Protein AF-A0A014N5Z7-F1 (afdb_monomer_lite)

Secondary structure (DSSP, 8-state):
------------------------------HHHHHHHTSHHHHHHHHHHHHHHHHTSEEEETTEEEEEHHHHHHHHHHHHHHHHHHHHHHHHHHHHHHHHTHHHHHHHH-SSS-HHHHHTT--HH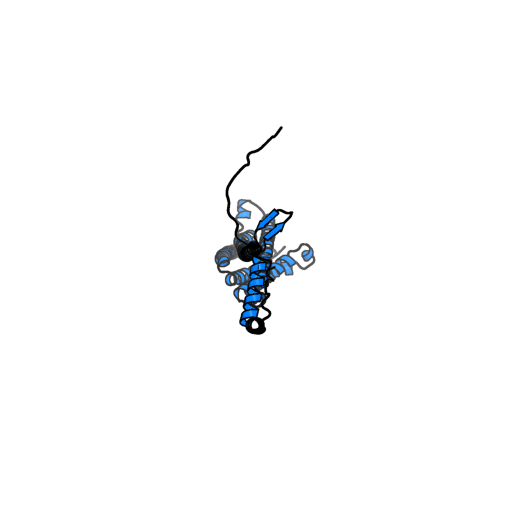HHHHHHHHHHHHHHHHHHHHHHHHHHHHHHTT-HHHHHTSHHHHHHHHHHHHHHHHHHHTSSGGGGS-HHHHHHHHHHHHHHHHHHHHHH-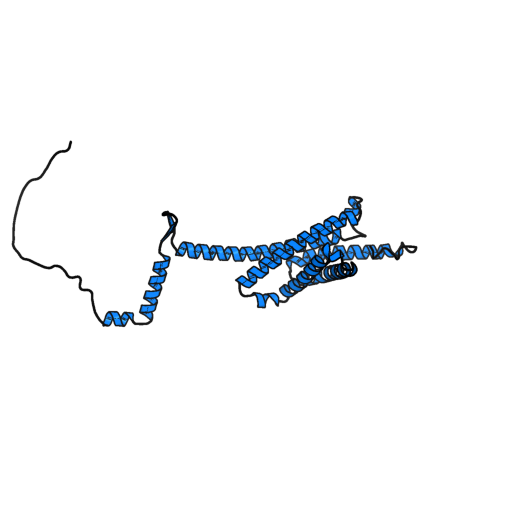GGGHHHHHHHHHHHHHHHHHHHHHGGG--SS-TTSSS--

InterPro domains:
  IPR013130 Ferric reductase transmembrane component-like domain [PF01794] (94-211)
  IPR051410 Ferric/Cupric Reductase Transmembrane Component [PTHR32361] (89-244)

Organism: NCBI:txid568076

Foldseek 3Di:
DDDDDDDDDDDDDDDDDDDDDDDDPDPPPDVVVVVVCPPPVNVVVVVVVVVVVQQQDFDDDPNDTPGGNVVVVVVVVVVVVVVLVVLVVLLVVLLLVLLLCLLVLLLLQFQQDNVVCVVVVHHSVVSVVVNVVSLVSSLVSLVSSVVSVCVSCVVVVNNVVQCPDQLNVLSVVLNVLSVQLVVCVDPVVVVPPVVSNVVSVVVSLVRNLVSNVSNDVSSVVSSVSNVVSVVVSVVSCVVVVVPDPDDDPDPPDDD

pLDDT: mean 78.37, std 20.33, range [30.61, 98.38]

Structure (mmCIF, N/CA/C/O backbone):
data_AF-A0A014N5Z7-F1
#
_entry.id   AF-A0A014N5Z7-F1
#
loop_
_atom_site.group_PDB
_atom_site.id
_atom_site.type_symbol
_atom_site.label_atom_id
_atom_site.label_alt_id
_atom_site.label_comp_id
_atom_site.label_asym_id
_atom_site.label_entity_id
_atom_site.label_seq_id
_atom_site.pdbx_PDB_ins_code
_atom_site.Cartn_x
_atom_site.Cartn_y
_atom_site.Cartn_z
_atom_site.occupancy
_atom_site.B_iso_or_equiv
_atom_site.auth_seq_id
_atom_site.auth_comp_id
_atom_site.auth_asym_id
_atom_site.auth_atom_id
_atom_site.pdbx_PDB_model_num
ATOM 1 N N . MET A 1 1 ? -37.835 69.570 39.473 1.00 36.78 1 MET A N 1
ATOM 2 C CA . MET A 1 1 ? -38.602 70.024 40.646 1.00 36.78 1 MET A CA 1
ATOM 3 C C . MET A 1 1 ? -39.859 69.177 40.675 1.00 36.78 1 MET A C 1
ATOM 5 O O . MET A 1 1 ? -40.739 69.428 39.866 1.00 36.78 1 MET A O 1
ATOM 9 N N . ASP A 1 2 ? -39.910 68.144 41.517 1.00 44.44 2 ASP A N 1
ATOM 10 C CA . ASP A 1 2 ? -41.210 67.636 41.986 1.00 44.44 2 ASP A CA 1
ATOM 11 C C . ASP A 1 2 ? -41.862 68.765 42.800 1.00 44.44 2 ASP A C 1
ATOM 13 O O . ASP A 1 2 ? -41.104 69.592 43.339 1.00 44.44 2 ASP A O 1
ATOM 17 N N . PRO A 1 3 ? -43.209 68.849 42.924 1.00 44.34 3 PRO A N 1
ATOM 18 C CA . PRO A 1 3 ? -43.798 68.098 44.036 1.00 44.34 3 PRO A CA 1
ATOM 19 C C . PRO A 1 3 ? -45.327 67.781 44.007 1.00 44.34 3 PRO A C 1
ATOM 21 O O . PRO A 1 3 ? -46.119 68.345 43.262 1.00 44.34 3 PRO A O 1
ATOM 24 N N . ILE A 1 4 ? -45.681 66.937 44.987 1.00 36.75 4 ILE A N 1
ATOM 25 C CA . ILE A 1 4 ? -46.903 66.807 45.820 1.00 36.75 4 ILE A CA 1
ATOM 26 C C . ILE A 1 4 ? -48.226 66.159 45.336 1.00 36.75 4 ILE A C 1
ATOM 28 O O . ILE A 1 4 ? -48.945 66.668 44.489 1.00 36.75 4 ILE A O 1
ATOM 32 N N . ASN A 1 5 ? -48.592 65.152 46.150 1.00 31.98 5 ASN A N 1
ATOM 33 C CA . ASN A 1 5 ? -49.864 64.903 46.857 1.00 31.98 5 ASN A CA 1
ATOM 34 C C . ASN A 1 5 ? -51.138 64.573 46.084 1.00 31.98 5 ASN A C 1
ATOM 36 O O . ASN A 1 5 ? -51.686 65.424 45.403 1.00 31.98 5 ASN A O 1
ATOM 40 N N . TYR A 1 6 ? -51.747 63.444 46.466 1.00 30.61 6 TYR A N 1
ATOM 41 C CA . TYR A 1 6 ? -53.117 63.444 46.988 1.00 30.61 6 TYR A CA 1
ATOM 42 C C . TYR A 1 6 ? -53.322 62.268 47.960 1.00 30.61 6 TYR A C 1
ATOM 44 O O . TYR A 1 6 ? -53.167 61.105 47.606 1.00 30.61 6 TYR A O 1
ATOM 52 N N . ASN A 1 7 ? -53.704 62.592 49.189 1.00 40.31 7 ASN A N 1
ATOM 53 C CA . ASN A 1 7 ? -54.551 61.776 50.059 1.00 40.31 7 ASN A CA 1
ATOM 54 C C . ASN A 1 7 ? -55.521 62.787 50.684 1.00 40.31 7 ASN A C 1
ATOM 56 O O . ASN A 1 7 ? -55.040 63.877 51.029 1.00 40.31 7 ASN A O 1
ATOM 60 N N . PRO A 1 8 ? -56.844 62.530 50.791 1.00 45.31 8 PRO A N 1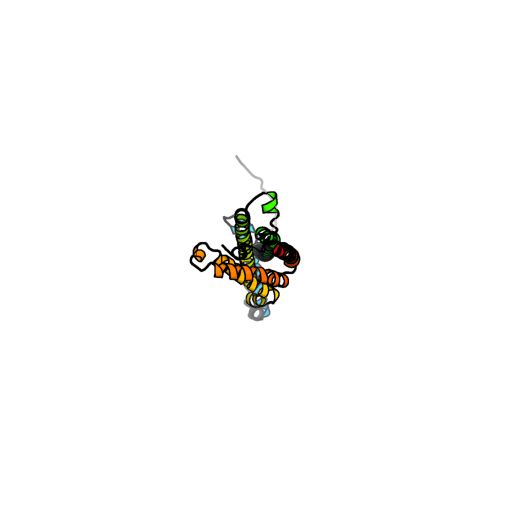
ATOM 61 C CA . PRO A 1 8 ? -57.329 61.968 52.067 1.00 45.31 8 PRO A CA 1
ATOM 62 C C . PRO A 1 8 ? -58.750 61.310 52.086 1.00 45.31 8 PRO A C 1
ATOM 64 O O . PRO A 1 8 ? -59.545 61.506 51.175 1.00 45.31 8 PRO A O 1
ATOM 67 N N . PHE A 1 9 ? -59.086 60.662 53.224 1.00 33.81 9 PHE A N 1
ATOM 68 C CA . PHE A 1 9 ? -60.437 60.477 53.833 1.00 33.81 9 PHE A CA 1
ATOM 69 C C . PHE A 1 9 ? -61.471 59.555 53.114 1.00 33.81 9 PHE A C 1
ATOM 71 O O . PHE A 1 9 ? -61.556 59.551 51.900 1.00 33.81 9 PHE A O 1
ATOM 78 N N . HIS A 1 10 ? -62.359 58.755 53.737 1.00 35.12 10 HIS A N 1
ATOM 79 C CA . HIS A 1 10 ? -62.830 58.560 55.121 1.00 35.12 10 HIS A CA 1
ATOM 80 C C . HIS A 1 10 ? -63.717 57.278 55.218 1.00 35.12 10 HIS A C 1
ATOM 82 O O . HIS A 1 10 ? -64.425 56.967 54.265 1.00 35.12 10 HIS A O 1
ATOM 88 N N . GLY A 1 11 ? -63.771 56.642 56.408 1.00 31.55 11 GLY A N 1
ATOM 89 C CA . GLY A 1 11 ? -64.879 55.790 56.924 1.00 31.55 11 GLY A CA 1
ATOM 90 C C . GLY A 1 11 ? -64.577 54.280 56.973 1.00 31.55 11 GLY A C 1
ATOM 91 O O . GLY A 1 11 ? -64.600 53.635 55.939 1.00 31.55 11 GLY A O 1
ATOM 92 N N . GLY A 1 12 ? -64.157 53.663 58.092 1.00 31.03 12 GLY A N 1
ATOM 93 C CA . GLY A 1 12 ? -64.920 53.380 59.331 1.00 31.03 12 GLY A CA 1
ATOM 94 C C . GLY A 1 12 ? -65.558 51.980 59.196 1.00 31.03 12 GLY A C 1
ATOM 95 O O . GLY A 1 12 ? -66.316 51.780 58.264 1.00 31.03 12 GLY A O 1
ATOM 96 N N . THR A 1 13 ? -65.230 50.929 59.957 1.00 35.59 13 THR A N 1
ATOM 97 C CA . THR A 1 13 ? -65.427 50.731 61.408 1.00 35.59 13 THR A CA 1
ATOM 98 C C . THR A 1 13 ? -64.582 49.563 61.955 1.00 35.59 13 THR A C 1
ATOM 100 O O . THR A 1 13 ? -64.348 48.571 61.272 1.00 35.59 13 THR A O 1
ATOM 103 N N . ALA A 1 14 ? -64.168 49.689 63.217 1.00 35.50 14 ALA A N 1
ATOM 104 C CA . ALA A 1 14 ? -63.357 48.754 64.001 1.00 35.50 14 ALA A CA 1
ATOM 105 C C . ALA A 1 14 ? -64.128 47.534 64.530 1.00 35.50 14 ALA A C 1
ATOM 107 O O . ALA A 1 14 ? -65.260 47.732 64.951 1.00 35.50 14 ALA A O 1
ATOM 108 N N . ILE A 1 15 ? -63.473 46.362 64.662 1.00 36.56 15 ILE A N 1
ATOM 109 C CA . ILE A 1 15 ? -63.706 45.368 65.739 1.00 36.56 15 ILE A CA 1
ATOM 110 C C . ILE A 1 15 ? -62.398 44.575 66.026 1.00 36.56 15 ILE A C 1
ATOM 112 O O . ILE A 1 15 ? -61.881 43.887 65.157 1.00 36.56 15 ILE A O 1
ATOM 116 N N . PHE A 1 16 ? -61.874 44.746 67.247 1.00 36.62 16 PHE A N 1
ATOM 117 C CA . PHE A 1 16 ? -61.018 43.898 68.108 1.00 36.62 16 PHE A CA 1
ATOM 118 C C . PHE A 1 16 ? -60.229 42.674 67.569 1.00 36.62 16 PHE A C 1
ATOM 120 O O . PHE A 1 16 ? -60.811 41.742 67.029 1.00 36.62 16 PHE A O 1
ATOM 127 N N . GLY A 1 17 ? -58.960 42.550 68.010 1.00 32.78 17 GLY A N 1
ATOM 128 C CA . GLY A 1 17 ? -58.517 41.315 68.692 1.00 32.78 17 GLY A CA 1
ATOM 129 C C . GLY A 1 17 ? -57.180 40.656 68.296 1.00 32.78 17 GLY A C 1
ATOM 130 O O . GLY A 1 17 ? -57.094 39.981 67.283 1.00 32.78 17 GLY A O 1
ATOM 131 N N . ASN A 1 18 ? -56.219 40.730 69.226 1.00 34.41 18 ASN A N 1
ATOM 132 C CA . ASN A 1 18 ? -55.248 39.700 69.650 1.00 34.41 18 ASN A CA 1
ATOM 133 C C . ASN A 1 18 ? -54.128 39.143 68.732 1.00 34.41 18 ASN A C 1
ATOM 135 O O . ASN A 1 18 ? -54.332 38.323 67.849 1.00 34.41 18 ASN A O 1
ATOM 139 N N . HIS A 1 19 ? -52.897 39.497 69.128 1.00 41.62 19 HIS A N 1
ATOM 140 C CA . HIS A 1 19 ? -51.692 38.673 69.327 1.00 41.62 19 HIS A CA 1
ATOM 141 C C . HIS A 1 19 ? -51.561 37.276 68.673 1.00 41.62 19 HIS A C 1
ATOM 143 O O . HIS A 1 19 ? -52.183 36.313 69.109 1.00 41.62 19 HIS A O 1
ATOM 149 N N . GLY A 1 20 ? -50.514 37.152 67.842 1.00 41.75 20 GLY A N 1
ATOM 150 C CA . GLY A 1 20 ? -49.537 36.054 67.906 1.00 41.75 20 GLY A CA 1
ATOM 151 C C . GLY A 1 20 ? -49.685 34.932 66.877 1.00 41.75 20 GLY A C 1
ATOM 152 O O . GLY A 1 20 ? -50.671 34.217 66.906 1.00 41.75 20 GLY A O 1
ATOM 153 N N . LEU A 1 21 ? -48.654 34.732 66.040 1.00 38.44 21 LEU A N 1
ATOM 154 C CA . LEU A 1 21 ? -48.044 33.426 65.714 1.00 38.44 21 LEU A CA 1
ATOM 155 C C . LEU A 1 21 ? -46.998 33.592 64.599 1.00 38.44 21 LEU A C 1
ATOM 157 O O . LEU A 1 21 ? -47.316 33.663 63.416 1.00 38.44 21 LEU A O 1
ATOM 161 N N . TRP A 1 22 ? -45.722 33.610 64.991 1.00 41.84 22 TRP A N 1
ATOM 162 C CA . TRP A 1 22 ? -44.620 33.264 64.097 1.00 41.84 22 TRP A CA 1
ATOM 163 C C . TRP A 1 22 ? -44.787 31.792 63.713 1.00 41.84 22 TRP A C 1
ATOM 165 O O . TRP A 1 22 ? -44.613 30.901 64.547 1.00 41.84 22 TRP A O 1
ATOM 175 N N . THR A 1 23 ? -45.171 31.518 62.470 1.00 41.09 23 THR A N 1
ATOM 176 C CA . THR A 1 23 ? -45.262 30.153 61.955 1.00 41.09 23 THR A CA 1
ATOM 177 C C . THR A 1 23 ? -43.857 29.583 61.794 1.00 41.09 23 THR A C 1
ATOM 179 O O . THR A 1 23 ? -43.179 29.827 60.798 1.00 41.09 23 THR A O 1
ATOM 182 N N . ASN A 1 24 ? -43.424 28.808 62.789 1.00 44.56 24 ASN A N 1
ATOM 183 C CA . ASN A 1 24 ? -42.339 27.849 62.642 1.00 44.56 24 ASN A CA 1
ATOM 184 C C . ASN A 1 24 ? -42.685 26.890 61.494 1.00 44.56 24 ASN A C 1
ATOM 186 O O . ASN A 1 24 ? -43.647 26.125 61.583 1.00 44.56 24 ASN A O 1
ATOM 190 N N . CYS A 1 25 ? -41.888 26.907 60.427 1.00 46.25 25 CYS A N 1
ATOM 191 C CA . CYS A 1 25 ? -41.908 25.875 59.400 1.00 46.25 25 CYS A CA 1
ATOM 192 C C . CYS A 1 25 ? -41.477 24.555 60.056 1.00 46.25 25 CYS A C 1
ATOM 194 O O . CYS A 1 25 ? -40.292 24.325 60.294 1.00 46.25 25 CYS A O 1
ATOM 196 N N . VAL A 1 26 ? -42.439 23.701 60.403 1.00 47.69 26 VAL A N 1
ATOM 197 C CA . VAL A 1 26 ? -42.175 22.357 60.926 1.00 47.69 26 VAL A CA 1
ATOM 198 C C . VAL A 1 26 ? -41.430 21.566 59.854 1.00 47.69 26 VAL A C 1
ATOM 200 O O . VAL A 1 26 ? -42.013 21.129 58.865 1.00 47.69 26 VAL A O 1
ATOM 203 N N . VAL A 1 27 ? -40.125 21.375 60.048 1.00 52.94 27 VAL A N 1
ATOM 204 C CA . VAL A 1 27 ? -39.349 20.366 59.322 1.00 52.94 27 VAL A CA 1
ATOM 205 C C . VAL A 1 27 ? -39.870 18.999 59.782 1.00 52.94 27 VAL A C 1
ATOM 207 O O . VAL A 1 27 ? -39.740 18.686 60.970 1.00 52.94 27 VAL A O 1
ATOM 210 N N . PRO A 1 28 ? -40.465 18.159 58.913 1.00 45.50 28 PRO A N 1
ATOM 211 C CA . PRO A 1 28 ? -40.992 16.871 59.342 1.00 45.50 28 PRO A CA 1
ATOM 212 C C . PRO A 1 28 ? -39.826 15.914 59.623 1.00 45.50 28 PRO A C 1
ATOM 214 O O . PRO A 1 28 ? -39.289 15.266 58.727 1.00 45.50 28 PRO A O 1
ATOM 217 N N . ASN A 1 29 ? -39.419 15.808 60.886 1.00 48.12 29 ASN A N 1
ATOM 218 C CA . ASN A 1 29 ? -38.457 14.810 61.357 1.00 48.12 29 ASN A CA 1
ATOM 219 C C . ASN A 1 29 ? -39.169 13.477 61.663 1.00 48.12 29 ASN A C 1
ATOM 221 O O . ASN A 1 29 ? -39.172 13.017 62.802 1.00 48.12 29 ASN A O 1
ATOM 225 N N . SER A 1 30 ? -39.791 12.844 60.657 1.00 53.00 30 SER A N 1
ATOM 226 C CA . SER A 1 30 ? -40.381 11.506 60.829 1.00 53.00 30 SER A CA 1
ATOM 227 C C . SER A 1 30 ? -39.372 10.390 60.464 1.00 53.00 30 SER A C 1
ATOM 229 O O . SER A 1 30 ? -38.756 10.429 59.390 1.00 53.00 30 SER A O 1
ATOM 231 N N . PRO A 1 31 ? -39.191 9.362 61.319 1.00 56.12 31 PRO A N 1
ATOM 232 C CA . PRO A 1 31 ? -38.331 8.209 61.024 1.00 56.12 31 PRO A CA 1
ATOM 233 C C . PRO A 1 31 ? -38.799 7.390 59.810 1.00 56.12 31 PRO A C 1
ATOM 235 O O . PRO A 1 31 ? -37.987 6.771 59.122 1.00 56.12 31 PRO A O 1
ATOM 238 N N . THR A 1 32 ? -40.101 7.409 59.509 1.00 54.59 32 THR A N 1
ATOM 239 C CA . THR A 1 32 ? -40.724 6.615 58.439 1.00 54.59 32 THR A CA 1
ATOM 240 C C . THR A 1 32 ? -40.400 7.147 57.042 1.00 54.59 32 THR A C 1
ATOM 242 O O . THR A 1 32 ? -40.138 6.355 56.135 1.00 54.59 32 THR A O 1
ATOM 245 N N . VAL A 1 33 ? -40.289 8.471 56.879 1.00 55.84 33 VAL A N 1
ATOM 246 C CA . VAL A 1 33 ? -39.853 9.100 55.617 1.00 55.84 33 VAL A CA 1
ATOM 247 C C . VAL A 1 33 ? -38.371 8.808 55.345 1.00 55.84 33 VAL A C 1
ATOM 249 O O . VAL A 1 33 ? -37.993 8.484 54.216 1.00 55.84 33 VAL A O 1
ATOM 252 N N . LYS A 1 34 ? -37.526 8.816 56.388 1.00 51.09 34 LYS A N 1
ATOM 253 C CA . LYS A 1 34 ? -36.117 8.394 56.278 1.00 51.09 34 LYS A CA 1
ATOM 254 C C . LYS A 1 34 ? -35.980 6.902 55.941 1.00 51.09 34 LYS A C 1
ATOM 256 O O . LYS A 1 34 ? -35.110 6.555 55.147 1.00 51.09 34 LYS A O 1
ATOM 261 N N . ALA A 1 35 ? -36.847 6.034 56.467 1.00 55.38 35 ALA A N 1
ATOM 262 C CA . ALA A 1 35 ? -36.831 4.597 56.177 1.00 55.38 35 ALA A CA 1
ATOM 263 C C . ALA A 1 35 ? -37.288 4.259 54.740 1.00 55.38 35 ALA A C 1
ATOM 265 O O . ALA A 1 35 ? -36.710 3.380 54.101 1.00 55.38 35 ALA A O 1
ATOM 266 N N . GLN A 1 36 ? -38.261 4.989 54.179 1.00 51.81 36 GLN A N 1
ATOM 267 C CA . GLN A 1 36 ? -38.658 4.834 52.768 1.00 51.81 36 GLN A CA 1
ATOM 268 C C . GLN A 1 36 ? -37.562 5.286 51.788 1.00 51.81 36 GLN A C 1
ATOM 270 O O . GLN A 1 36 ? -37.374 4.648 50.751 1.00 51.81 36 GLN A O 1
ATOM 275 N N . LEU A 1 37 ? -36.782 6.317 52.138 1.00 50.94 37 LEU A N 1
ATOM 276 C CA . LEU A 1 37 ? -35.602 6.761 51.378 1.00 50.94 37 LEU A CA 1
ATOM 277 C C . LEU A 1 37 ? -34.422 5.772 51.430 1.00 50.94 37 LEU A C 1
ATOM 279 O O . LEU A 1 37 ? -33.550 5.811 50.562 1.00 50.94 37 LEU A O 1
ATOM 283 N N . GLN A 1 38 ? -34.383 4.875 52.421 1.00 51.84 38 GLN A N 1
ATOM 284 C CA . GLN A 1 38 ? -33.356 3.834 52.533 1.00 51.84 38 GLN A CA 1
ATOM 285 C C . GLN A 1 38 ? -33.611 2.612 51.639 1.00 51.84 38 GLN A C 1
ATOM 287 O O . GLN A 1 38 ? -32.732 1.755 51.534 1.00 51.84 38 GLN A O 1
ATOM 292 N N . ARG A 1 39 ? -34.754 2.541 50.941 1.00 54.03 39 ARG A N 1
ATOM 293 C CA . ARG A 1 39 ? -34.989 1.506 49.925 1.00 54.03 39 ARG A CA 1
ATOM 294 C C . ARG A 1 39 ? -33.990 1.672 48.765 1.00 54.03 39 ARG A C 1
ATOM 296 O O . ARG A 1 39 ? -33.755 2.806 48.337 1.00 54.03 39 ARG A O 1
ATOM 303 N N . PRO A 1 40 ? -33.425 0.582 48.209 1.00 57.56 40 PRO A N 1
ATOM 304 C CA . PRO A 1 40 ? -32.440 0.649 47.120 1.00 57.56 40 PRO A CA 1
ATOM 305 C C . PRO A 1 40 ? -32.915 1.496 45.928 1.00 57.56 40 PRO A C 1
ATOM 307 O O . PRO A 1 40 ? -32.134 2.244 45.341 1.00 57.56 40 PRO A O 1
ATOM 310 N N . SER A 1 41 ? -34.221 1.459 45.642 1.00 60.38 41 SER A N 1
ATOM 311 C CA . SER A 1 41 ? -34.885 2.259 44.608 1.00 60.38 41 SER A CA 1
ATOM 312 C C . SER A 1 41 ? -34.866 3.771 44.877 1.00 60.38 41 SER A C 1
ATOM 314 O O . SER A 1 41 ? -34.696 4.553 43.944 1.00 60.38 41 SER A O 1
ATOM 316 N N . GLY A 1 42 ? -34.971 4.209 46.137 1.00 62.94 42 GLY A N 1
ATOM 317 C CA . GLY A 1 42 ? -34.912 5.627 46.521 1.00 62.94 42 GLY A CA 1
ATOM 318 C C . GLY A 1 42 ? -33.498 6.210 46.437 1.00 62.94 42 GLY A C 1
ATOM 319 O O . GLY A 1 42 ? -33.307 7.358 46.019 1.00 62.94 42 GLY A O 1
ATOM 320 N N . ARG A 1 43 ? -32.479 5.401 46.753 1.00 64.94 43 ARG A N 1
ATOM 321 C CA . ARG A 1 43 ? -31.072 5.781 46.547 1.00 64.94 43 ARG A CA 1
ATOM 322 C C . ARG A 1 43 ? -30.739 5.873 45.062 1.00 64.94 43 ARG A C 1
ATOM 324 O O . ARG A 1 43 ? -30.182 6.878 44.645 1.00 64.94 43 ARG A O 1
ATOM 331 N N . PHE A 1 44 ? -31.154 4.906 44.249 1.00 71.00 44 PHE A N 1
ATOM 332 C CA . PHE A 1 44 ? -30.949 4.967 42.800 1.00 71.00 44 PHE A CA 1
ATOM 333 C C . PHE A 1 44 ? -31.634 6.190 42.164 1.00 71.00 44 PHE A C 1
ATOM 335 O O . PHE A 1 44 ? -30.994 6.949 41.445 1.00 71.00 44 PHE A O 1
ATOM 342 N N . ALA A 1 45 ? -32.893 6.466 42.520 1.00 73.75 45 ALA A N 1
ATOM 343 C CA . ALA A 1 45 ? -33.629 7.628 42.016 1.00 73.75 45 ALA A CA 1
ATOM 344 C C . ALA A 1 45 ? -33.050 8.981 42.480 1.00 73.75 45 ALA A C 1
ATOM 346 O O . ALA A 1 45 ? -33.185 9.993 41.790 1.00 73.75 45 ALA A O 1
ATOM 347 N N . SER A 1 46 ? -32.430 9.043 43.662 1.00 74.25 46 SER A N 1
ATOM 348 C CA . SER A 1 46 ? -31.740 10.257 44.120 1.00 74.25 46 SER A CA 1
ATOM 349 C C . SER A 1 46 ? -30.382 10.443 43.446 1.00 74.25 46 SER A C 1
ATOM 351 O O . SER A 1 46 ? -30.047 11.569 43.091 1.00 74.25 46 SER A O 1
ATOM 353 N N . GLN A 1 47 ? -29.631 9.365 43.206 1.00 77.12 47 GLN A N 1
ATOM 354 C CA . GLN A 1 47 ? -28.379 9.433 42.449 1.00 77.12 47 GLN A CA 1
ATOM 355 C C . GLN A 1 47 ? -28.629 9.790 40.979 1.00 77.12 47 GLN A C 1
ATOM 357 O O . GLN A 1 47 ? -27.942 10.652 40.443 1.00 77.12 47 GLN A O 1
ATOM 362 N N . TRP A 1 48 ? -29.667 9.226 40.356 1.00 78.81 48 TRP A N 1
ATOM 363 C CA . TRP A 1 48 ? -30.058 9.563 38.984 1.00 78.81 48 TRP A CA 1
ATOM 364 C C . TRP A 1 48 ? -30.423 11.043 38.831 1.00 78.81 48 TRP A C 1
ATOM 366 O O . TRP A 1 48 ? -29.948 11.709 37.919 1.00 78.81 48 TRP A O 1
ATOM 376 N N . ARG A 1 49 ? -31.191 11.599 39.778 1.00 78.94 49 ARG A N 1
ATOM 377 C CA . ARG A 1 49 ? -31.524 13.033 39.785 1.00 78.94 49 ARG A CA 1
ATOM 378 C C . ARG A 1 49 ? -30.301 13.936 39.918 1.00 78.94 49 ARG A C 1
ATOM 380 O O . ARG A 1 49 ? -30.276 14.982 39.287 1.00 78.94 49 ARG A O 1
ATOM 387 N N . LYS A 1 50 ? -29.291 13.539 40.699 1.00 79.69 50 LYS A N 1
ATOM 388 C CA . LYS A 1 50 ? -28.031 14.296 40.802 1.00 79.69 50 LYS A CA 1
ATOM 389 C C . LYS A 1 50 ? -27.260 14.305 39.487 1.00 79.69 50 LYS A C 1
ATOM 391 O O . LYS A 1 50 ? -26.713 15.338 39.125 1.00 79.69 50 LYS A O 1
ATOM 396 N N . VAL A 1 51 ? -27.233 13.173 38.784 1.00 79.69 51 VAL A N 1
ATOM 397 C CA . VAL A 1 51 ? -26.589 13.063 37.469 1.00 79.69 51 VAL A CA 1
ATOM 398 C C . VAL A 1 51 ? -27.309 13.943 36.450 1.00 79.69 51 VAL A C 1
ATOM 400 O O . VAL A 1 51 ? -26.660 14.747 35.795 1.00 79.69 51 VAL A O 1
ATOM 403 N N . VAL A 1 52 ? -28.641 13.856 36.371 1.00 79.50 52 VAL A N 1
ATOM 404 C CA . VAL A 1 52 ? -29.448 14.704 35.476 1.00 79.50 52 VAL A CA 1
ATOM 405 C C . VAL A 1 52 ? -29.239 16.185 35.783 1.00 79.50 52 VAL A C 1
ATOM 407 O O . VAL A 1 52 ? -28.982 16.955 34.869 1.00 79.50 52 VAL A O 1
ATOM 410 N N . TRP A 1 53 ? -29.274 16.575 37.061 1.00 79.88 53 TRP A N 1
ATOM 411 C CA . TRP A 1 53 ? -29.047 17.965 37.456 1.00 79.88 53 TRP A CA 1
ATOM 412 C C . TRP A 1 53 ? -27.662 18.465 37.038 1.00 79.88 53 TRP A C 1
ATOM 414 O O . TRP A 1 53 ? -27.552 19.547 36.480 1.00 79.88 53 TRP A O 1
ATOM 424 N N . TRP A 1 54 ? -26.623 17.646 37.225 1.00 83.94 54 TRP A N 1
ATOM 425 C CA . TRP A 1 54 ? -25.276 18.000 36.785 1.00 83.94 54 TRP A CA 1
ATOM 426 C C . TRP A 1 54 ? -25.186 18.178 35.267 1.00 83.94 54 TRP A C 1
ATOM 428 O O . TRP A 1 54 ? -24.474 19.064 34.821 1.00 83.94 54 TRP A O 1
ATOM 438 N N . PHE A 1 55 ? -25.891 17.365 34.476 1.00 79.38 55 PHE A N 1
ATOM 439 C CA . PHE A 1 55 ? -25.933 17.499 33.016 1.00 79.38 55 PHE A CA 1
ATOM 440 C C . PHE A 1 55 ? -26.683 18.752 32.544 1.00 79.38 55 PHE A C 1
ATOM 442 O O . PHE A 1 55 ? -26.319 19.310 31.515 1.00 79.38 55 PHE A O 1
ATOM 449 N N . SER A 1 56 ? -27.676 19.207 33.310 1.00 77.81 56 SER A N 1
ATOM 450 C CA . SER A 1 56 ? -28.444 20.426 33.029 1.00 77.81 56 SER A CA 1
ATOM 451 C C . SER A 1 56 ? -27.748 21.722 33.456 1.00 77.81 56 SER A C 1
ATOM 453 O O . SER A 1 56 ? -28.285 22.797 33.202 1.00 77.81 56 SER A O 1
ATOM 455 N N . ASP A 1 57 ? -26.589 21.649 34.115 1.00 84.50 57 ASP A N 1
ATOM 456 C CA . ASP A 1 57 ? -25.806 22.842 34.432 1.00 84.50 57 ASP A CA 1
ATOM 457 C C . ASP A 1 57 ? -25.275 23.500 33.153 1.00 84.50 57 ASP A C 1
ATOM 459 O O . ASP A 1 57 ? -24.730 22.840 32.261 1.00 84.50 57 ASP A O 1
ATOM 463 N N . ASP A 1 58 ? -25.338 24.825 33.126 1.00 86.44 58 ASP A N 1
ATOM 464 C CA . ASP A 1 58 ? -24.767 25.638 32.063 1.00 86.44 58 ASP A CA 1
ATOM 465 C C . ASP A 1 58 ? -23.229 25.649 32.108 1.00 86.44 58 ASP A C 1
ATOM 467 O O . ASP A 1 58 ? -22.590 25.674 33.168 1.00 86.44 58 ASP A O 1
ATOM 471 N N . VAL A 1 59 ? -22.616 25.672 30.928 1.00 81.88 59 VAL A N 1
ATOM 472 C CA . VAL A 1 59 ? -21.183 25.885 30.737 1.00 81.88 59 VAL A CA 1
ATOM 473 C C . VAL A 1 59 ? -20.958 27.364 30.452 1.00 81.88 59 VAL A C 1
ATOM 475 O O . VAL A 1 59 ? -21.442 27.906 29.460 1.00 81.88 59 VAL A O 1
ATOM 478 N N . TYR A 1 60 ? -20.180 28.017 31.311 1.00 81.06 60 TYR A N 1
ATOM 479 C CA . TYR A 1 60 ? -19.732 29.389 31.096 1.00 81.06 60 TYR A CA 1
ATOM 480 C C . TYR A 1 60 ? -18.248 29.405 30.750 1.00 81.06 60 TYR A C 1
ATOM 482 O O . TYR A 1 60 ? -17.424 28.851 31.480 1.00 81.06 60 TYR A O 1
ATOM 490 N N . PHE A 1 61 ? -17.892 30.082 29.661 1.00 75.50 61 PHE A N 1
ATOM 491 C CA . PHE A 1 61 ? -16.503 30.306 29.271 1.00 75.50 61 PHE A CA 1
ATOM 492 C C . PHE A 1 61 ? -16.283 31.797 29.028 1.00 75.50 61 PHE A C 1
ATOM 494 O O . PHE A 1 61 ? -17.031 32.432 28.286 1.00 75.50 61 PHE A O 1
ATOM 501 N N . LEU A 1 62 ? -15.279 32.377 29.696 1.00 82.56 62 LEU A N 1
ATOM 502 C CA . LEU A 1 62 ? -14.995 33.823 29.673 1.00 82.56 62 LEU A CA 1
ATOM 503 C C . LEU A 1 62 ? -16.217 34.704 30.017 1.00 82.56 62 LEU A C 1
ATOM 505 O O . LEU A 1 62 ? -16.386 35.789 29.470 1.00 82.56 62 LEU A O 1
ATOM 509 N N . GLY A 1 63 ? -17.086 34.233 30.917 1.00 81.12 63 GLY A N 1
ATOM 510 C CA . GLY A 1 63 ? -18.303 34.947 31.324 1.00 81.12 63 GLY A CA 1
ATOM 511 C C . GLY A 1 63 ? -19.452 34.896 30.310 1.00 81.12 63 GLY A C 1
ATOM 512 O O . GLY A 1 63 ? -20.521 35.431 30.587 1.00 81.12 63 GLY A O 1
ATOM 513 N N . LEU A 1 64 ? -19.265 34.236 29.165 1.00 79.75 64 LEU A N 1
ATOM 514 C CA . LEU A 1 64 ? -20.307 34.003 28.168 1.00 79.75 64 LEU A CA 1
ATOM 515 C C . LEU A 1 64 ? -20.963 32.640 28.413 1.00 79.75 64 LEU A C 1
ATOM 517 O O . LEU A 1 64 ? -20.289 31.691 28.816 1.00 79.75 64 LEU A O 1
ATOM 521 N N . HIS A 1 65 ? -22.269 32.540 28.160 1.00 86.44 65 HIS A N 1
ATOM 522 C CA . HIS A 1 65 ? -23.008 31.272 28.165 1.00 86.44 65 HIS A CA 1
ATOM 523 C C . HIS A 1 65 ? -22.673 30.486 26.892 1.00 86.44 65 HIS A C 1
ATOM 525 O O . HIS A 1 65 ? -22.782 31.026 25.792 1.00 86.44 65 HIS A O 1
ATOM 531 N N . TRP A 1 66 ? -22.191 29.253 27.046 1.00 86.88 66 TRP A N 1
ATOM 532 C CA . TRP A 1 66 ? -21.730 28.387 25.951 1.00 86.88 66 TRP A CA 1
ATOM 533 C C . TRP A 1 66 ? -22.627 27.151 25.774 1.00 86.88 66 TRP A C 1
ATOM 535 O O . TRP A 1 66 ? -22.225 26.214 25.091 1.00 86.88 66 TRP A O 1
ATOM 545 N N . GLY A 1 67 ? -23.827 27.140 26.361 1.00 87.12 67 GLY A N 1
ATOM 546 C CA . GLY A 1 67 ? -24.749 25.997 26.322 1.00 87.12 67 GLY A CA 1
ATOM 547 C C . GLY A 1 67 ? -24.644 25.085 27.546 1.00 87.12 67 GLY A C 1
ATOM 548 O O . GLY A 1 67 ? -23.872 25.350 28.470 1.00 87.12 67 GLY A O 1
ATOM 549 N N . GLN A 1 68 ? -25.436 24.017 27.566 1.00 87.12 68 GLN A N 1
ATOM 550 C CA . GLN A 1 68 ? -25.530 23.080 28.694 1.00 87.12 68 GLN A CA 1
ATOM 551 C C . GLN A 1 68 ? -24.486 21.954 28.601 1.00 87.12 68 GLN A C 1
ATOM 553 O O . GLN A 1 68 ? -23.966 21.630 27.529 1.00 87.12 68 GLN A O 1
ATOM 558 N N . LYS A 1 69 ? -24.115 21.350 29.738 1.00 86.19 69 LYS A N 1
ATOM 559 C CA . LYS A 1 69 ? -23.100 20.277 29.762 1.00 86.19 69 LYS A CA 1
ATOM 560 C C . LYS A 1 69 ? -23.522 19.045 28.961 1.00 86.19 69 LYS A C 1
ATOM 562 O O . LYS A 1 69 ? -22.659 18.381 28.387 1.00 86.19 69 LYS A O 1
ATOM 567 N N . ASP A 1 70 ? -24.808 18.719 28.914 1.00 78.44 70 ASP A N 1
ATOM 568 C CA . ASP A 1 70 ? -25.343 17.646 28.073 1.00 78.44 70 ASP A CA 1
ATOM 569 C C . ASP A 1 70 ? -25.155 17.915 26.575 1.00 78.44 70 ASP A C 1
ATOM 571 O O . ASP A 1 70 ? -24.727 17.008 25.861 1.00 78.44 70 ASP A O 1
ATOM 575 N N . GLU A 1 71 ? -25.361 19.148 26.108 1.00 87.94 71 GLU A N 1
ATOM 576 C CA . GLU A 1 71 ? -25.100 19.565 24.724 1.00 87.94 71 GLU A CA 1
ATOM 577 C C . GLU A 1 71 ? -23.626 19.351 24.350 1.00 87.94 71 GLU A C 1
ATOM 579 O O . GLU A 1 71 ? -23.321 18.757 23.312 1.00 87.94 71 GLU A O 1
ATOM 584 N N . TRP A 1 72 ? -22.697 19.752 25.225 1.00 89.62 72 TRP A N 1
ATOM 585 C CA . TRP A 1 72 ? -21.261 19.530 25.022 1.00 89.62 72 TRP A CA 1
ATOM 586 C C . TRP A 1 72 ? -20.883 18.052 25.053 1.00 89.62 72 TRP A C 1
ATOM 588 O O . TRP A 1 72 ? -20.075 17.604 24.237 1.00 89.62 72 TRP A O 1
ATOM 598 N N . VAL A 1 73 ? -21.454 17.265 25.964 1.00 88.06 73 VAL A N 1
ATOM 599 C CA . VAL A 1 73 ? -21.180 15.824 26.041 1.00 88.06 73 VAL A CA 1
ATOM 600 C C . VAL A 1 73 ? -21.718 15.101 24.807 1.00 88.06 73 VAL A C 1
ATOM 602 O O . VAL A 1 73 ? -20.994 14.317 24.196 1.00 88.06 73 VAL A O 1
ATOM 605 N N . LEU A 1 74 ? -22.940 15.401 24.369 1.00 89.88 74 LEU A N 1
ATOM 606 C CA . LEU A 1 74 ? -23.501 14.837 23.141 1.00 89.88 74 LEU A CA 1
ATOM 607 C C . LEU A 1 74 ? -22.704 15.275 21.908 1.00 89.88 74 LEU A C 1
ATOM 609 O O . LEU A 1 74 ? -22.349 14.436 21.080 1.00 89.88 74 LEU A O 1
ATOM 613 N N . GLY A 1 75 ? -22.366 16.562 21.807 1.00 90.56 75 GLY A N 1
ATOM 614 C CA . GLY A 1 75 ? -21.593 17.114 20.697 1.00 90.56 75 GLY A CA 1
ATOM 615 C C . GLY A 1 75 ? -20.184 16.528 20.605 1.00 90.56 75 GLY A C 1
ATOM 616 O O . GLY A 1 75 ? -19.723 16.189 19.513 1.00 90.56 75 GLY A O 1
ATOM 617 N N . THR A 1 76 ? -19.510 16.335 21.740 1.00 89.75 76 THR A N 1
ATOM 618 C CA . THR A 1 76 ? -18.179 15.709 21.786 1.00 89.75 76 THR A CA 1
ATOM 619 C C . THR A 1 76 ? -18.233 14.223 21.456 1.00 89.75 76 THR A C 1
ATOM 621 O O . THR A 1 76 ? -17.416 13.767 20.657 1.00 89.75 76 THR A O 1
ATOM 624 N N . ILE A 1 77 ? -19.214 13.477 21.978 1.00 91.75 77 ILE A N 1
ATOM 625 C CA . ILE A 1 77 ? -19.427 12.064 21.624 1.00 91.75 77 ILE A CA 1
ATOM 626 C C . ILE A 1 77 ? -19.708 11.925 20.123 1.00 91.75 77 ILE A C 1
ATOM 628 O O . ILE A 1 77 ? -19.089 11.094 19.456 1.00 91.75 77 ILE A O 1
ATOM 632 N N . TRP A 1 78 ? -20.594 12.757 19.573 1.00 90.62 78 TRP A N 1
ATOM 633 C CA . TRP A 1 78 ? -20.921 12.760 18.147 1.00 90.62 78 TRP A CA 1
ATOM 634 C C . TRP A 1 78 ? -19.708 13.109 17.280 1.00 90.62 78 TRP A C 1
ATOM 636 O O . TRP A 1 78 ? -19.406 12.409 16.316 1.00 90.62 78 TRP A O 1
ATOM 646 N N . THR A 1 79 ? -18.958 14.146 17.652 1.00 87.69 79 THR A N 1
ATOM 647 C CA . THR A 1 79 ? -17.739 14.546 16.934 1.00 87.69 79 THR A CA 1
ATOM 648 C C . THR A 1 79 ? -16.685 13.442 16.980 1.00 87.69 79 THR A C 1
ATOM 650 O O . THR A 1 79 ? -16.113 13.100 15.947 1.00 87.69 79 THR A O 1
ATOM 653 N N . ALA A 1 80 ? -16.460 12.827 18.144 1.00 85.44 80 ALA A N 1
ATOM 654 C CA . ALA A 1 80 ? -15.544 11.697 18.278 1.00 85.44 80 ALA A CA 1
ATOM 655 C C . ALA A 1 80 ? -15.972 10.514 17.393 1.00 85.44 80 ALA A C 1
ATOM 657 O O . ALA A 1 80 ? -15.133 9.914 16.720 1.00 85.44 80 ALA A O 1
ATOM 658 N N . TRP A 1 81 ? -17.273 10.217 17.335 1.00 84.88 81 TRP A N 1
ATOM 659 C CA . TRP A 1 81 ? -17.833 9.196 16.451 1.00 84.88 81 TRP A CA 1
ATOM 660 C C . TRP A 1 81 ? -17.573 9.500 14.967 1.00 84.88 81 TRP A C 1
ATOM 662 O O . TRP A 1 81 ? -17.110 8.625 14.230 1.00 84.88 81 TRP A O 1
ATOM 672 N N . LEU A 1 82 ? -17.786 10.746 14.533 1.00 83.81 82 LEU A N 1
ATOM 673 C CA . LEU A 1 82 ? -17.498 11.173 13.160 1.00 83.81 82 LEU A CA 1
ATOM 674 C C . LEU A 1 82 ? -16.007 11.076 12.818 1.00 83.81 82 LEU A C 1
ATOM 676 O O . LEU A 1 82 ? -15.670 10.588 11.742 1.00 83.81 82 LEU A O 1
ATOM 680 N N . LEU A 1 83 ? -15.113 11.470 13.729 1.00 81.00 83 LEU A N 1
ATOM 681 C CA . LEU A 1 83 ? -13.662 11.367 13.526 1.00 81.00 83 LEU A CA 1
ATOM 682 C C . LEU A 1 83 ? -13.195 9.911 13.389 1.00 81.00 83 LEU A C 1
ATOM 684 O O . LEU A 1 83 ? -12.323 9.609 12.574 1.00 81.00 83 LEU A O 1
ATOM 688 N N . VAL A 1 84 ? -13.792 8.987 14.148 1.00 79.06 84 VAL A N 1
ATOM 689 C CA . VAL A 1 84 ? -13.524 7.544 14.020 1.00 79.06 84 VAL A CA 1
ATOM 690 C C . VAL A 1 84 ? -13.957 7.021 12.651 1.00 79.06 84 VAL A C 1
ATOM 692 O O . VAL A 1 84 ? -13.213 6.271 12.009 1.00 79.06 84 VAL A O 1
ATOM 695 N N . ILE A 1 85 ? -15.150 7.410 12.198 1.00 78.94 85 ILE A N 1
ATOM 696 C CA . ILE A 1 85 ? -15.672 7.028 10.882 1.00 78.94 85 ILE A CA 1
ATOM 697 C C . ILE A 1 85 ? -14.793 7.600 9.765 1.00 78.94 85 ILE A C 1
ATOM 699 O O . ILE A 1 85 ? -14.436 6.875 8.832 1.00 78.94 85 ILE A O 1
ATOM 703 N N . ASP A 1 86 ? -14.403 8.869 9.869 1.00 85.38 86 ASP A N 1
ATOM 704 C CA . ASP A 1 86 ? -13.547 9.528 8.884 1.00 85.38 86 ASP A CA 1
ATOM 705 C C . ASP A 1 86 ? -12.174 8.851 8.790 1.00 85.38 86 ASP A C 1
ATOM 707 O O . ASP A 1 86 ? -11.744 8.478 7.698 1.00 85.38 86 ASP A O 1
ATOM 711 N N . CYS A 1 87 ? -11.548 8.548 9.932 1.00 85.25 87 CYS A N 1
ATOM 712 C CA . CYS A 1 87 ? -10.299 7.785 10.010 1.00 85.25 87 CYS A CA 1
ATOM 713 C C . CYS A 1 87 ? -10.380 6.456 9.232 1.00 85.25 87 CYS A C 1
ATOM 715 O O . CYS A 1 87 ? -9.493 6.129 8.438 1.00 85.25 87 CYS A O 1
ATOM 717 N N . PHE A 1 88 ? -11.481 5.714 9.383 1.00 88.00 88 PHE A N 1
ATOM 718 C CA . PHE A 1 88 ? -11.708 4.462 8.659 1.00 88.00 88 PHE A CA 1
ATOM 719 C C . PHE A 1 88 ? -11.891 4.659 7.145 1.00 88.00 88 PHE A C 1
ATOM 721 O O . PHE A 1 88 ? -11.337 3.897 6.342 1.00 88.00 88 PHE A O 1
ATOM 728 N N . HIS A 1 89 ? -12.653 5.671 6.723 1.00 90.56 89 HIS A N 1
ATOM 729 C CA . HIS A 1 89 ? -12.829 5.977 5.301 1.00 90.56 89 HIS A CA 1
ATOM 730 C C . HIS A 1 89 ? -11.533 6.455 4.652 1.00 90.56 89 HIS A C 1
ATOM 732 O O . HIS A 1 89 ? -11.211 6.044 3.532 1.00 90.56 89 HIS A O 1
ATOM 738 N N . LEU A 1 90 ? -10.770 7.275 5.365 1.00 90.06 90 LEU A N 1
ATOM 739 C CA . LEU A 1 90 ? -9.492 7.791 4.922 1.00 90.06 90 LEU A CA 1
ATOM 740 C C . LEU A 1 90 ? -8.468 6.656 4.755 1.00 90.06 90 LEU A C 1
ATOM 742 O O . LEU A 1 90 ? -7.823 6.565 3.707 1.00 90.06 90 LEU A O 1
ATOM 746 N N . ALA A 1 91 ? -8.409 5.714 5.705 1.00 93.31 91 ALA A N 1
ATOM 747 C CA . ALA A 1 91 ? -7.571 4.516 5.604 1.00 93.31 91 ALA A CA 1
ATOM 748 C C . ALA A 1 91 ? -7.864 3.705 4.328 1.00 93.31 91 ALA A C 1
ATOM 750 O O . ALA A 1 91 ? -6.948 3.322 3.589 1.00 93.31 91 ALA A O 1
ATOM 751 N N . LYS A 1 92 ? -9.150 3.481 4.019 1.00 94.19 92 LYS A N 1
ATOM 752 C CA . LYS A 1 92 ? -9.578 2.793 2.787 1.00 94.19 92 LYS A CA 1
ATOM 753 C C . LYS A 1 92 ? -9.151 3.539 1.528 1.00 94.19 92 LYS A C 1
ATOM 755 O O . LYS A 1 92 ? -8.671 2.909 0.585 1.00 94.19 92 LYS A O 1
ATOM 760 N N . ARG A 1 93 ? -9.322 4.865 1.505 1.00 95.12 93 ARG A N 1
ATOM 761 C CA . ARG A 1 93 ? -8.960 5.698 0.350 1.00 95.12 93 ARG A CA 1
ATOM 762 C C . ARG 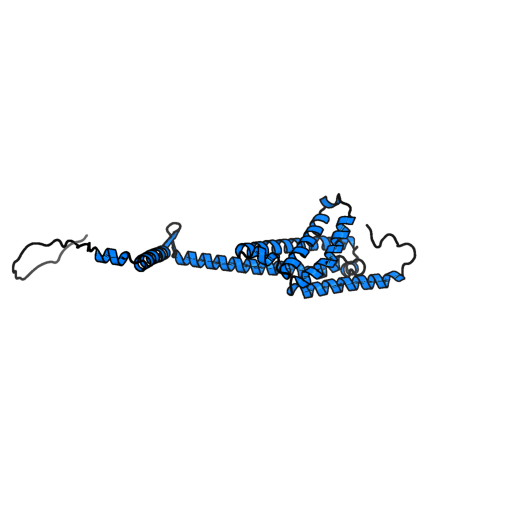A 1 93 ? -7.463 5.662 0.081 1.00 95.12 93 ARG A C 1
ATOM 764 O O . ARG A 1 93 ? -7.084 5.464 -1.067 1.00 95.12 93 ARG A O 1
ATOM 771 N N . PHE A 1 94 ? -6.622 5.763 1.109 1.00 97.38 94 PHE A N 1
ATOM 772 C CA . PHE A 1 94 ? -5.173 5.665 0.924 1.00 97.38 94 PHE A CA 1
ATOM 773 C C . PHE A 1 94 ? -4.747 4.327 0.319 1.00 97.38 94 PHE A C 1
ATOM 775 O O . PHE A 1 94 ? -3.967 4.317 -0.632 1.00 97.38 94 PHE A O 1
ATOM 782 N N . GLY A 1 95 ? -5.316 3.214 0.793 1.00 96.50 95 GLY A N 1
ATOM 783 C CA . GLY A 1 95 ? -5.061 1.894 0.210 1.00 96.50 95 GLY A CA 1
ATOM 784 C C . GLY A 1 95 ? -5.510 1.800 -1.252 1.00 96.50 95 GLY A C 1
ATOM 785 O O . GLY A 1 95 ? -4.752 1.344 -2.104 1.00 96.50 95 GLY A O 1
ATOM 786 N N . ALA A 1 96 ? -6.713 2.290 -1.568 1.00 96.81 96 ALA A N 1
ATOM 787 C CA . ALA A 1 96 ? -7.238 2.281 -2.934 1.00 96.81 96 ALA A CA 1
ATOM 788 C C . ALA A 1 96 ? -6.388 3.127 -3.898 1.00 96.81 96 ALA A C 1
ATOM 790 O O . ALA A 1 96 ? -6.074 2.666 -4.993 1.00 96.81 96 ALA A O 1
ATOM 791 N N . ILE A 1 97 ? -5.979 4.330 -3.478 1.00 97.31 97 ILE A N 1
ATOM 792 C CA . ILE A 1 97 ? -5.120 5.211 -4.279 1.00 97.31 97 ILE A CA 1
ATOM 793 C C . ILE A 1 97 ? -3.735 4.582 -4.457 1.00 97.31 97 ILE A C 1
ATOM 795 O O . ILE A 1 97 ? -3.205 4.612 -5.561 1.00 97.31 97 ILE A O 1
ATOM 799 N N . ALA A 1 98 ? -3.152 3.977 -3.415 1.00 97.50 98 ALA A N 1
ATOM 800 C CA . ALA A 1 98 ? -1.851 3.314 -3.514 1.00 97.50 98 ALA A CA 1
ATOM 801 C C . ALA A 1 98 ? -1.871 2.177 -4.544 1.00 97.50 98 ALA A C 1
ATOM 803 O O . ALA A 1 98 ? -0.997 2.097 -5.408 1.00 97.50 98 ALA A O 1
ATOM 804 N N . VAL A 1 99 ? -2.889 1.316 -4.471 1.00 97.12 99 VAL A N 1
ATOM 805 C CA . VAL A 1 99 ? -3.023 0.161 -5.363 1.00 97.12 99 VAL A CA 1
ATOM 806 C C . VAL A 1 99 ? -3.328 0.587 -6.801 1.00 97.12 99 VAL A C 1
ATOM 808 O O . VAL A 1 99 ? -2.812 -0.032 -7.731 1.00 97.12 99 VAL A O 1
ATOM 811 N N . SER A 1 100 ? -4.080 1.672 -7.010 1.00 96.88 100 SER A N 1
ATOM 812 C CA . SER A 1 100 ? -4.352 2.177 -8.361 1.00 96.88 100 SER A CA 1
ATOM 813 C C . SER A 1 100 ? -3.119 2.717 -9.085 1.00 96.88 100 SER A C 1
ATOM 815 O O . SER A 1 100 ? -3.138 2.854 -10.304 1.00 96.88 100 SER A O 1
ATOM 817 N N . GLN A 1 101 ? -2.015 2.960 -8.372 1.00 97.31 101 GLN A N 1
ATOM 818 C CA . GLN A 1 101 ? -0.744 3.339 -8.993 1.00 97.31 101 GLN A CA 1
ATOM 819 C C . GLN A 1 101 ? 0.083 2.131 -9.459 1.00 97.31 101 GLN A C 1
ATOM 821 O O . GLN A 1 101 ? 1.080 2.311 -10.160 1.00 97.31 101 GLN A O 1
ATOM 826 N N . LEU A 1 102 ? -0.276 0.898 -9.081 1.00 95.31 102 LEU A N 1
ATOM 827 C CA . LEU A 1 102 ? 0.514 -0.287 -9.434 1.00 95.31 102 LEU A CA 1
ATOM 828 C C . LEU A 1 102 ? 0.617 -0.538 -10.946 1.00 95.31 102 LEU A C 1
ATOM 830 O O . LEU A 1 102 ? 1.731 -0.813 -11.388 1.00 95.31 102 LEU A O 1
ATOM 834 N N . PRO A 1 103 ? -0.440 -0.393 -11.767 1.00 94.88 103 PRO A N 1
ATOM 835 C CA . PRO A 1 103 ? -0.328 -0.596 -13.212 1.00 94.88 103 PRO A CA 1
ATOM 836 C C . PRO A 1 103 ? 0.760 0.281 -13.842 1.00 94.88 103 PRO A C 1
ATOM 838 O O . PRO A 1 103 ? 1.669 -0.211 -14.513 1.00 94.88 103 PRO A O 1
ATOM 841 N N . ILE A 1 104 ? 0.737 1.583 -13.544 1.00 93.25 104 ILE A N 1
ATOM 842 C CA . ILE A 1 104 ? 1.738 2.524 -14.052 1.00 93.25 104 ILE A CA 1
ATOM 843 C C . ILE A 1 104 ? 3.117 2.307 -13.407 1.00 93.25 104 ILE A C 1
ATOM 845 O O . ILE A 1 104 ? 4.133 2.435 -14.090 1.00 93.25 104 ILE A O 1
ATOM 849 N N . GLN A 1 105 ? 3.191 1.883 -12.139 1.00 94.56 105 GLN A N 1
ATOM 850 C CA . GLN A 1 105 ? 4.457 1.505 -11.499 1.00 94.56 105 GLN A CA 1
ATOM 851 C C . GLN A 1 105 ? 5.152 0.353 -12.244 1.00 94.56 105 GLN A C 1
ATOM 853 O O . GLN A 1 105 ? 6.374 0.391 -12.414 1.00 94.56 105 GLN A O 1
ATOM 858 N N . TYR A 1 106 ? 4.387 -0.641 -12.712 1.00 92.00 106 TYR A N 1
ATOM 859 C CA . TYR A 1 106 ? 4.893 -1.755 -13.522 1.00 92.00 106 TYR A CA 1
ATOM 860 C C . TYR A 1 106 ? 5.282 -1.298 -14.922 1.00 92.00 106 TYR A C 1
ATOM 862 O O . TYR A 1 106 ? 6.375 -1.625 -15.382 1.00 92.00 106 TYR A O 1
ATOM 870 N N . LEU A 1 107 ? 4.439 -0.486 -15.564 1.00 90.06 107 LEU A N 1
ATOM 871 C CA . LEU A 1 107 ? 4.706 0.070 -16.891 1.00 90.06 107 LEU A CA 1
ATOM 872 C C . LEU A 1 107 ? 6.042 0.828 -16.935 1.00 90.06 107 LEU A C 1
ATOM 874 O O . LEU A 1 107 ? 6.852 0.627 -17.838 1.00 90.06 107 LEU A O 1
ATOM 878 N N . LEU A 1 108 ? 6.313 1.655 -15.920 1.00 87.75 108 LEU A N 1
ATOM 879 C CA . LEU A 1 108 ? 7.558 2.422 -15.813 1.00 87.75 108 LEU A CA 1
ATOM 880 C C . LEU A 1 108 ? 8.797 1.540 -15.586 1.00 87.75 108 LEU A C 1
ATOM 882 O O . LEU A 1 108 ? 9.914 1.981 -15.862 1.00 87.75 108 LEU A O 1
ATOM 886 N N . ALA A 1 109 ? 8.622 0.311 -15.091 1.00 86.62 109 ALA A N 1
ATOM 887 C CA . ALA A 1 109 ? 9.716 -0.632 -14.871 1.00 86.62 109 ALA A CA 1
ATOM 888 C C . ALA A 1 109 ? 10.123 -1.386 -16.150 1.00 86.62 109 ALA A C 1
ATOM 890 O O . ALA A 1 109 ? 11.245 -1.903 -16.223 1.00 86.62 109 ALA A O 1
ATOM 891 N N . LEU A 1 110 ? 9.241 -1.452 -17.154 1.00 82.62 110 LEU A N 1
ATOM 892 C CA . LEU A 1 110 ? 9.457 -2.239 -18.366 1.00 82.62 110 LEU A CA 1
ATOM 893 C C . LEU A 1 110 ? 10.677 -1.741 -19.152 1.00 82.62 110 LEU A C 1
ATOM 895 O O . LEU A 1 110 ? 10.896 -0.535 -19.285 1.00 82.62 110 LEU A O 1
ATOM 899 N N . LYS A 1 111 ? 11.471 -2.684 -19.679 1.00 72.62 111 LYS A N 1
ATOM 900 C CA . LYS A 1 111 ? 12.630 -2.399 -20.549 1.00 72.62 111 LYS A CA 1
ATOM 901 C C . LYS A 1 111 ? 12.320 -2.632 -22.027 1.00 72.62 111 LYS A C 1
ATOM 903 O O . LYS A 1 111 ? 12.857 -1.914 -22.857 1.00 72.62 111 LYS A O 1
ATOM 908 N N . ALA A 1 112 ? 11.515 -3.648 -22.344 1.00 66.50 112 ALA A N 1
ATOM 909 C CA . ALA A 1 112 ? 11.240 -4.046 -23.723 1.00 66.50 112 ALA A CA 1
ATOM 910 C C . ALA A 1 112 ? 10.036 -3.290 -24.296 1.00 66.50 112 ALA A C 1
ATOM 912 O O . ALA A 1 112 ? 10.107 -2.778 -25.407 1.00 66.50 112 ALA A O 1
ATOM 913 N N . LEU A 1 113 ? 8.963 -3.169 -23.511 1.00 66.50 113 LEU A N 1
ATOM 914 C CA . LEU A 1 113 ? 7.747 -2.455 -23.891 1.00 66.50 113 LEU A CA 1
ATOM 915 C C . LEU A 1 113 ? 7.524 -1.229 -23.015 1.00 66.50 113 LEU A C 1
ATOM 917 O O . LEU A 1 113 ? 6.580 -1.170 -22.233 1.00 66.50 113 LEU A O 1
ATOM 921 N N . ASN A 1 114 ? 8.402 -0.240 -23.125 1.00 70.81 114 ASN A N 1
ATOM 922 C CA . ASN A 1 114 ? 8.179 1.032 -22.453 1.00 70.81 114 ASN A CA 1
ATOM 923 C C . ASN A 1 114 ? 7.655 2.064 -23.465 1.00 70.81 114 ASN A C 1
ATOM 925 O O . ASN A 1 114 ? 8.463 2.728 -24.118 1.00 70.81 114 ASN A O 1
ATOM 929 N N . PRO A 1 115 ? 6.323 2.204 -23.632 1.00 70.31 115 PRO A N 1
ATOM 930 C CA . PRO A 1 115 ? 5.756 3.121 -24.619 1.00 70.31 115 PRO A CA 1
ATOM 931 C C . PRO A 1 115 ? 6.163 4.568 -24.334 1.00 70.31 115 PRO A C 1
ATOM 933 O O . PRO A 1 115 ? 6.367 5.335 -25.263 1.00 70.31 115 PRO A O 1
ATOM 936 N N . ILE A 1 116 ? 6.366 4.925 -23.062 1.00 69.75 116 ILE A N 1
ATOM 937 C CA . ILE A 1 116 ? 6.826 6.257 -22.658 1.00 69.75 116 ILE A CA 1
ATOM 938 C C . ILE A 1 116 ? 8.270 6.476 -23.127 1.00 69.75 116 ILE A C 1
ATOM 940 O O . ILE A 1 116 ? 8.577 7.509 -23.716 1.00 69.75 116 ILE A O 1
ATOM 944 N N . ALA A 1 117 ? 9.155 5.493 -22.934 1.00 71.62 117 ALA A N 1
ATOM 945 C CA . ALA A 1 117 ? 10.520 5.571 -23.451 1.00 71.62 117 ALA A CA 1
ATOM 946 C C . ALA A 1 117 ? 10.539 5.752 -24.978 1.00 71.62 117 ALA A C 1
ATOM 948 O O . ALA A 1 117 ? 11.288 6.586 -25.480 1.00 71.62 117 ALA A O 1
ATOM 949 N N . TRP A 1 118 ? 9.679 5.023 -25.696 1.00 71.81 118 TRP A N 1
ATOM 950 C CA . TRP A 1 118 ? 9.584 5.087 -27.156 1.00 71.81 118 TRP A CA 1
ATOM 951 C C . TRP A 1 118 ? 9.026 6.424 -27.659 1.00 71.81 118 TRP A C 1
ATOM 953 O O . TRP A 1 118 ? 9.652 7.056 -28.505 1.00 71.81 118 TRP A O 1
ATOM 963 N N . ILE A 1 119 ? 7.911 6.897 -27.088 1.00 73.69 119 ILE A N 1
ATOM 964 C CA . ILE A 1 119 ? 7.266 8.170 -27.457 1.00 73.69 119 ILE A CA 1
ATOM 965 C C . ILE A 1 119 ? 8.217 9.354 -27.250 1.00 73.69 119 ILE A C 1
ATOM 967 O O . ILE A 1 119 ? 8.282 10.247 -28.089 1.00 73.69 119 ILE A O 1
ATOM 971 N N . PHE A 1 120 ? 8.968 9.362 -26.145 1.00 76.06 120 PHE A N 1
ATOM 972 C CA . PHE A 1 120 ? 9.868 10.467 -25.801 1.00 76.06 120 PHE A CA 1
ATOM 973 C C . PHE A 1 120 ? 11.322 10.253 -26.248 1.00 76.06 120 PHE A C 1
ATOM 975 O O . PHE A 1 120 ? 12.177 11.068 -25.907 1.00 76.06 120 PHE A O 1
ATOM 982 N N . GLY A 1 121 ? 11.634 9.156 -26.950 1.00 77.75 121 GLY A N 1
ATOM 983 C CA . GLY A 1 121 ? 13.009 8.809 -27.333 1.00 77.75 121 GLY A CA 1
ATOM 984 C C . GLY A 1 121 ? 13.982 8.762 -26.146 1.00 77.75 121 GLY A C 1
ATOM 985 O O . GLY A 1 121 ? 15.151 9.118 -26.279 1.00 77.75 121 GLY A O 1
ATOM 986 N N . SER A 1 122 ? 13.495 8.388 -24.960 1.00 77.31 122 SER A N 1
ATOM 987 C CA . SER A 1 122 ? 14.244 8.478 -23.703 1.00 77.31 122 SER A CA 1
ATOM 988 C C . SER A 1 122 ? 14.796 7.122 -23.266 1.00 77.31 122 SER A C 1
ATOM 990 O O . SER A 1 122 ? 14.256 6.066 -23.590 1.00 77.31 122 SER A O 1
ATOM 992 N N . SER A 1 123 ? 15.899 7.132 -22.515 1.00 81.06 123 SER A N 1
ATOM 993 C CA . SER A 1 123 ? 16.498 5.897 -22.009 1.00 81.06 123 SER A CA 1
ATOM 994 C C . SER A 1 123 ? 15.669 5.288 -20.873 1.00 81.06 123 SER A C 1
ATOM 996 O O . SER A 1 123 ? 14.994 5.989 -20.113 1.00 81.06 123 SER A O 1
ATOM 998 N N . HIS A 1 124 ? 15.781 3.968 -20.686 1.00 78.38 124 HIS A N 1
ATOM 999 C CA . HIS A 1 124 ? 15.176 3.282 -19.534 1.00 78.38 124 HIS A CA 1
ATOM 1000 C C . HIS A 1 124 ? 15.615 3.903 -18.205 1.00 78.38 124 HIS A C 1
ATOM 1002 O O . HIS A 1 124 ? 14.802 4.070 -17.303 1.00 78.38 124 HIS A O 1
ATOM 1008 N N . GLU A 1 125 ? 16.878 4.317 -18.099 1.00 81.56 125 GLU A N 1
ATOM 1009 C CA . GLU A 1 125 ? 17.400 4.964 -16.897 1.00 81.56 125 GLU A CA 1
ATOM 1010 C C . GLU A 1 125 ? 16.685 6.289 -16.588 1.00 81.56 125 GLU A C 1
ATOM 1012 O O . GLU A 1 125 ? 16.360 6.558 -15.425 1.00 81.56 125 GLU A O 1
ATOM 1017 N N . TYR A 1 126 ? 16.386 7.083 -17.623 1.00 80.62 126 TYR A N 1
ATOM 1018 C CA . TYR A 1 126 ? 15.639 8.332 -17.494 1.00 80.62 126 TYR A CA 1
ATOM 1019 C C . TYR A 1 126 ? 14.207 8.082 -17.003 1.00 80.62 126 TYR A C 1
ATOM 1021 O O . TYR A 1 126 ? 13.765 8.742 -16.055 1.00 80.62 126 TYR A O 1
ATOM 1029 N N . ILE A 1 127 ? 13.513 7.094 -17.583 1.00 81.81 127 ILE A N 1
ATOM 1030 C CA . ILE A 1 127 ? 12.149 6.711 -17.182 1.00 81.81 127 ILE A CA 1
ATOM 1031 C C . ILE A 1 127 ? 12.119 6.109 -15.773 1.00 81.81 127 ILE A C 1
ATOM 1033 O O . ILE A 1 127 ? 11.244 6.427 -14.964 1.00 81.81 127 ILE A O 1
ATOM 1037 N N . ASN A 1 128 ? 13.132 5.325 -15.414 1.00 86.38 128 ASN A N 1
ATOM 1038 C CA . ASN A 1 128 ? 13.247 4.697 -14.102 1.00 86.38 128 ASN A CA 1
ATOM 1039 C C . ASN A 1 128 ? 13.354 5.729 -12.957 1.00 86.38 128 ASN A C 1
ATOM 1041 O O . ASN A 1 128 ? 13.117 5.407 -11.791 1.00 86.38 128 ASN A O 1
ATOM 1045 N N . ARG A 1 129 ? 13.672 7.001 -13.246 1.00 87.25 129 ARG A N 1
ATOM 1046 C CA . ARG A 1 129 ? 13.583 8.083 -12.249 1.00 87.25 129 ARG A CA 1
ATOM 1047 C C . ARG A 1 129 ? 12.145 8.279 -11.760 1.00 87.25 129 ARG A C 1
ATOM 1049 O O . ARG A 1 129 ? 11.948 8.428 -10.555 1.00 87.25 129 ARG A O 1
ATOM 1056 N N . TYR A 1 130 ? 11.160 8.203 -12.657 1.00 88.38 130 TYR A N 1
ATOM 1057 C CA . TYR A 1 130 ? 9.738 8.306 -12.316 1.00 88.38 130 TYR A CA 1
ATOM 1058 C C . TYR A 1 130 ? 9.255 7.080 -11.541 1.00 88.38 130 TYR A C 1
ATOM 1060 O O . TYR A 1 130 ? 8.584 7.249 -10.528 1.00 88.38 130 TYR A O 1
ATOM 1068 N N . HIS A 1 131 ? 9.690 5.871 -11.920 1.00 91.38 131 HIS A N 1
ATOM 1069 C CA . HIS A 1 131 ? 9.409 4.640 -11.164 1.00 91.38 131 HIS A CA 1
ATOM 1070 C C . HIS A 1 131 ? 9.844 4.758 -9.691 1.00 91.38 131 HIS A C 1
ATOM 1072 O O . HIS A 1 131 ? 9.120 4.358 -8.779 1.00 91.38 131 HIS A O 1
ATOM 1078 N N . ARG A 1 132 ? 11.014 5.363 -9.432 1.00 91.12 132 ARG A N 1
ATOM 1079 C CA . ARG A 1 132 ? 11.498 5.592 -8.060 1.00 91.12 132 ARG A CA 1
ATOM 1080 C C . ARG A 1 132 ? 10.659 6.609 -7.291 1.00 91.12 132 ARG A C 1
ATOM 1082 O O . ARG A 1 132 ? 10.435 6.416 -6.099 1.00 91.12 132 ARG A O 1
ATOM 1089 N N . VAL A 1 133 ? 10.238 7.700 -7.931 1.00 92.81 133 VAL A N 1
ATOM 1090 C CA . VAL A 1 133 ? 9.391 8.718 -7.286 1.00 92.81 133 VAL A CA 1
ATOM 1091 C C . VAL A 1 133 ? 8.016 8.138 -6.976 1.00 92.81 133 VAL A C 1
ATOM 1093 O O . VAL A 1 133 ? 7.570 8.218 -5.834 1.00 92.81 133 VAL A O 1
ATOM 1096 N N . LEU A 1 134 ? 7.389 7.485 -7.952 1.00 93.69 134 LEU A N 1
ATOM 1097 C CA . LEU A 1 134 ? 6.079 6.874 -7.782 1.00 93.69 134 LEU A CA 1
ATOM 1098 C C . LEU A 1 134 ? 6.105 5.755 -6.730 1.00 93.69 134 LEU A C 1
ATOM 1100 O O . LEU A 1 134 ? 5.229 5.712 -5.872 1.00 93.69 134 LEU A O 1
ATOM 1104 N N . GLY A 1 135 ? 7.165 4.942 -6.686 1.00 94.31 135 GLY A N 1
ATOM 1105 C CA . GLY A 1 135 ? 7.360 3.948 -5.627 1.00 94.31 135 GLY A CA 1
ATOM 1106 C C . GLY A 1 135 ? 7.395 4.557 -4.217 1.00 94.31 135 GLY A C 1
ATOM 1107 O O . GLY A 1 135 ? 6.830 3.986 -3.286 1.00 94.31 135 GLY A O 1
ATOM 1108 N N . ARG A 1 136 ? 7.988 5.749 -4.046 1.00 95.06 136 ARG A N 1
ATOM 1109 C CA . ARG A 1 136 ? 7.967 6.477 -2.760 1.00 95.06 136 ARG A CA 1
ATOM 1110 C C . ARG A 1 136 ? 6.580 7.012 -2.422 1.00 95.06 136 ARG A C 1
ATOM 1112 O O . ARG A 1 136 ? 6.202 6.966 -1.257 1.00 95.06 136 ARG A O 1
ATOM 1119 N N . ILE A 1 137 ? 5.833 7.493 -3.416 1.00 95.44 137 ILE A N 1
ATOM 1120 C CA . ILE A 1 137 ? 4.446 7.949 -3.235 1.00 95.44 137 ILE A CA 1
ATOM 1121 C C . ILE A 1 137 ? 3.568 6.775 -2.788 1.00 95.44 137 ILE A C 1
ATOM 1123 O O . ILE A 1 137 ? 2.891 6.883 -1.769 1.00 95.44 137 ILE A O 1
ATOM 1127 N N . ILE A 1 138 ? 3.643 5.633 -3.480 1.00 97.12 138 ILE A N 1
ATOM 1128 C CA . ILE A 1 138 ? 2.930 4.397 -3.117 1.00 97.12 138 ILE A CA 1
ATOM 1129 C C . 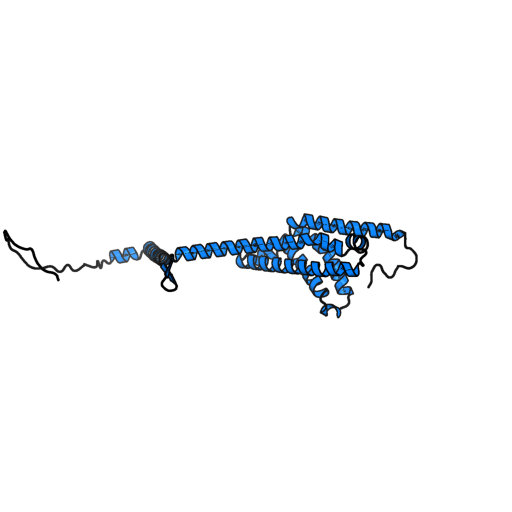ILE A 1 138 ? 3.268 3.985 -1.684 1.00 97.12 138 ILE A C 1
ATOM 1131 O O . ILE A 1 138 ? 2.372 3.693 -0.896 1.00 97.12 138 ILE A O 1
ATOM 1135 N N . TYR A 1 139 ? 4.553 4.003 -1.327 1.00 97.00 139 TYR A N 1
ATOM 1136 C CA . TYR A 1 139 ? 4.990 3.659 0.021 1.00 97.00 139 TYR A CA 1
ATOM 1137 C C . TYR A 1 139 ? 4.468 4.642 1.080 1.00 97.00 139 TYR A C 1
ATOM 1139 O O . TYR A 1 139 ? 4.033 4.211 2.144 1.00 97.00 139 TYR A O 1
ATOM 1147 N N . GLY A 1 140 ? 4.446 5.947 0.793 1.00 96.75 140 GLY A N 1
ATOM 1148 C CA . GLY A 1 140 ? 3.848 6.951 1.678 1.00 96.75 140 GLY A CA 1
ATOM 1149 C C . GLY A 1 140 ? 2.346 6.732 1.889 1.00 96.75 140 GLY A C 1
ATOM 1150 O O . GLY A 1 140 ? 1.871 6.765 3.022 1.00 96.75 140 GLY A O 1
ATOM 1151 N N . LEU A 1 141 ? 1.605 6.430 0.820 1.00 97.38 141 LEU A N 1
ATOM 1152 C CA . LEU A 1 141 ? 0.176 6.104 0.896 1.00 97.38 141 LEU A CA 1
ATOM 1153 C C . LEU A 1 141 ? -0.076 4.811 1.686 1.00 97.38 141 LEU A C 1
ATOM 1155 O O . LEU A 1 141 ? -1.000 4.763 2.497 1.00 97.38 141 LEU A O 1
ATOM 1159 N N . LEU A 1 142 ? 0.767 3.789 1.503 1.00 97.38 142 LEU A N 1
ATOM 1160 C CA . LEU A 1 142 ? 0.738 2.567 2.309 1.00 97.38 142 LEU A CA 1
ATOM 1161 C C . LEU A 1 142 ? 0.952 2.882 3.794 1.00 97.38 142 LEU A C 1
ATOM 1163 O O . LEU A 1 142 ? 0.200 2.389 4.627 1.00 97.38 142 LEU A O 1
ATOM 1167 N N . TRP A 1 143 ? 1.936 3.715 4.139 1.00 97.25 143 TRP A N 1
ATOM 1168 C CA . TRP A 1 143 ? 2.172 4.120 5.528 1.00 97.25 143 TRP A CA 1
ATOM 1169 C C . TRP A 1 143 ? 0.947 4.775 6.155 1.00 97.25 143 TRP A C 1
ATOM 1171 O O . TRP A 1 143 ? 0.549 4.389 7.252 1.00 97.25 143 TRP A O 1
ATOM 1181 N N . LEU A 1 144 ? 0.319 5.718 5.449 1.00 96.38 144 LEU A N 1
ATOM 1182 C CA . LEU A 1 144 ? -0.910 6.354 5.919 1.00 96.38 144 LEU A CA 1
ATOM 1183 C C . LEU A 1 144 ? -2.022 5.314 6.100 1.00 96.38 144 LEU A C 1
ATOM 1185 O O . LEU A 1 144 ? -2.620 5.243 7.170 1.00 96.38 144 LEU A O 1
ATOM 1189 N N . HIS A 1 145 ? -2.242 4.447 5.109 1.00 97.50 145 HIS A N 1
ATOM 1190 C CA . HIS A 1 145 ? -3.203 3.346 5.200 1.00 97.50 145 HIS A CA 1
ATOM 1191 C C . HIS A 1 145 ? -2.985 2.482 6.455 1.00 97.50 145 HIS A C 1
ATOM 1193 O O . HIS A 1 145 ? -3.940 2.228 7.190 1.00 97.50 145 HIS A O 1
ATOM 1199 N N . LEU A 1 146 ? -1.740 2.083 6.738 1.00 97.12 146 LEU A N 1
ATOM 1200 C CA . LEU A 1 146 ? -1.396 1.291 7.920 1.00 97.12 146 LEU A CA 1
ATOM 1201 C C . LEU A 1 146 ? -1.645 2.067 9.218 1.00 97.12 146 LEU A C 1
ATOM 1203 O O . LEU A 1 146 ? -2.255 1.514 10.131 1.00 97.12 146 LEU A O 1
ATOM 1207 N N . ILE A 1 147 ? -1.210 3.326 9.309 1.00 96.00 147 ILE A N 1
ATOM 1208 C CA . ILE A 1 147 ? -1.376 4.156 10.513 1.00 96.00 147 ILE A CA 1
ATOM 1209 C C . ILE A 1 147 ? -2.859 4.309 10.856 1.00 96.00 147 ILE A C 1
ATOM 1211 O O . ILE A 1 147 ? -3.255 4.001 11.980 1.00 96.00 147 ILE A O 1
ATOM 1215 N N . PHE A 1 148 ? -3.690 4.715 9.891 1.00 95.44 148 PHE A N 1
ATOM 1216 C CA . PHE A 1 148 ? -5.115 4.942 10.138 1.00 95.44 148 PHE A CA 1
ATOM 1217 C C . PHE A 1 148 ? -5.860 3.640 10.471 1.00 95.44 148 PHE A C 1
ATOM 1219 O O . PHE A 1 148 ? -6.664 3.628 11.402 1.00 95.44 148 PHE A O 1
ATOM 1226 N N . TYR A 1 149 ? -5.561 2.516 9.803 1.00 95.81 149 TYR A N 1
ATOM 1227 C CA . TYR A 1 149 ? -6.180 1.230 10.155 1.00 95.81 149 TYR A CA 1
ATOM 1228 C C . TYR A 1 149 ? -5.768 0.728 11.539 1.00 95.81 149 TYR A C 1
ATOM 1230 O O . TYR A 1 149 ? -6.620 0.247 12.284 1.00 95.81 149 TYR A O 1
ATOM 1238 N N . ASN A 1 150 ? -4.489 0.848 11.905 1.00 95.56 150 ASN A N 1
ATOM 1239 C CA . ASN A 1 150 ? -4.023 0.443 13.230 1.00 95.56 150 ASN A CA 1
ATOM 1240 C C . ASN A 1 150 ? -4.638 1.324 14.322 1.00 95.56 150 ASN A C 1
ATOM 1242 O O . ASN A 1 150 ? -5.146 0.785 15.303 1.00 95.56 150 ASN A O 1
ATOM 1246 N N . ALA A 1 151 ? -4.665 2.647 14.126 1.00 93.31 151 ALA A N 1
ATOM 1247 C CA . ALA A 1 151 ? -5.329 3.574 15.039 1.00 93.31 151 ALA A CA 1
ATOM 1248 C C . ALA A 1 151 ? -6.810 3.210 15.211 1.00 93.31 151 ALA A C 1
ATOM 1250 O O . ALA A 1 151 ? -7.263 3.004 16.334 1.00 93.31 151 ALA A O 1
ATOM 1251 N N . TYR A 1 152 ? -7.536 3.019 14.105 1.00 93.75 152 TYR A N 1
ATOM 1252 C CA . TYR A 1 152 ? -8.933 2.590 14.132 1.00 93.75 152 TYR A CA 1
ATOM 1253 C C . TYR A 1 152 ? -9.112 1.257 14.880 1.00 93.75 152 TYR A C 1
ATOM 1255 O O . TYR A 1 152 ? -9.943 1.161 15.778 1.00 93.75 152 TYR A O 1
ATOM 1263 N N . PHE A 1 153 ? -8.315 0.229 14.581 1.00 94.88 153 PHE A N 1
ATOM 1264 C CA . PHE A 1 153 ? -8.438 -1.074 15.241 1.00 94.88 153 PHE A CA 1
ATOM 1265 C C . PHE A 1 153 ? -8.132 -1.037 16.742 1.00 94.88 153 PHE A C 1
ATOM 1267 O O . PHE A 1 153 ? -8.778 -1.764 17.500 1.00 94.88 153 PHE A O 1
ATOM 1274 N N . ILE A 1 154 ? -7.179 -0.204 17.171 1.00 94.62 154 ILE A N 1
ATOM 1275 C CA . ILE A 1 154 ? -6.866 0.014 18.590 1.00 94.62 154 ILE A CA 1
ATOM 1276 C C . ILE A 1 154 ? -8.024 0.746 19.273 1.00 94.62 154 ILE A C 1
ATOM 1278 O O . ILE A 1 154 ? -8.504 0.279 20.301 1.00 94.62 154 ILE A O 1
ATOM 1282 N N . MET A 1 155 ? -8.527 1.832 18.675 1.00 91.12 155 MET A N 1
ATOM 1283 C CA . MET A 1 155 ? -9.658 2.604 19.213 1.00 91.12 155 MET A CA 1
ATOM 1284 C C . MET A 1 155 ? -10.930 1.764 19.358 1.00 91.12 155 MET A C 1
ATOM 1286 O O . MET A 1 155 ? -11.713 1.985 20.274 1.00 91.12 155 MET A O 1
ATOM 1290 N N . GLN A 1 156 ? -11.137 0.798 18.463 1.00 91.69 156 GLN A N 1
ATOM 1291 C CA . GLN A 1 156 ? -12.274 -0.122 18.512 1.00 91.69 156 GLN A CA 1
ATOM 1292 C C . GLN A 1 156 ? -12.022 -1.361 19.392 1.00 91.69 156 GLN A C 1
ATOM 1294 O O . GLN A 1 156 ? -12.919 -2.187 19.540 1.00 91.69 156 GLN A O 1
ATOM 1299 N N . GLY A 1 157 ? -10.815 -1.545 19.939 1.00 95.62 157 GLY A N 1
ATOM 1300 C CA . GLY A 1 157 ? -10.473 -2.713 20.761 1.00 95.62 157 GLY A CA 1
ATOM 1301 C C . GLY A 1 157 ? -10.446 -4.047 20.002 1.00 95.62 157 GLY A C 1
ATOM 1302 O O . GLY A 1 157 ? -10.547 -5.107 20.612 1.00 95.62 157 GLY A O 1
ATOM 1303 N N . ILE A 1 158 ? -10.312 -4.024 18.670 1.00 96.12 158 ILE A N 1
ATOM 1304 C CA . ILE A 1 158 ? -10.380 -5.217 17.800 1.00 96.12 158 ILE A CA 1
ATOM 1305 C C . ILE A 1 158 ? -9.044 -5.569 17.137 1.00 96.12 158 ILE A C 1
ATOM 1307 O O . ILE A 1 158 ? -9.013 -6.415 16.244 1.00 96.12 158 ILE A O 1
ATOM 1311 N N . TRP A 1 159 ? -7.945 -4.934 17.548 1.00 96.31 159 TRP A N 1
ATOM 1312 C CA . TRP A 1 159 ? -6.642 -5.050 16.886 1.00 96.31 159 TRP A CA 1
ATOM 1313 C C . TRP A 1 159 ? -6.150 -6.493 16.730 1.00 96.31 159 TRP A C 1
ATOM 1315 O O . TRP A 1 159 ? -5.920 -6.929 15.603 1.00 96.31 159 TRP A O 1
ATOM 1325 N N . LEU A 1 160 ? -6.082 -7.261 17.826 1.00 95.75 160 LEU A N 1
ATOM 1326 C CA . LEU A 1 160 ? -5.623 -8.658 17.790 1.00 95.75 160 LEU A CA 1
ATOM 1327 C C . LEU A 1 160 ? -6.511 -9.534 16.905 1.00 95.75 160 LEU A C 1
ATOM 1329 O O . LEU A 1 160 ? -6.010 -10.342 16.136 1.00 95.75 160 LEU A O 1
ATOM 1333 N N . LYS A 1 161 ? -7.832 -9.354 16.969 1.00 95.81 161 LYS A N 1
ATOM 1334 C CA . LYS A 1 161 ? -8.762 -10.104 16.121 1.00 95.81 161 LYS A CA 1
ATOM 1335 C C . LYS A 1 161 ? -8.528 -9.787 14.643 1.00 95.81 161 LYS A C 1
ATOM 1337 O O . LYS A 1 161 ? -8.419 -10.692 13.828 1.00 95.81 161 LYS A O 1
ATOM 1342 N N . ARG A 1 162 ? -8.436 -8.498 14.303 1.00 95.31 162 ARG A N 1
ATOM 1343 C CA . ARG A 1 162 ? -8.329 -8.045 12.914 1.00 95.31 162 ARG A CA 1
ATOM 1344 C C . ARG A 1 162 ? -6.994 -8.384 12.280 1.00 95.31 162 ARG A C 1
ATOM 1346 O O . ARG A 1 162 ? -7.000 -8.730 11.110 1.00 95.31 162 ARG A O 1
ATOM 1353 N N . ILE A 1 163 ? -5.874 -8.318 13.000 1.00 95.06 163 ILE A N 1
ATOM 1354 C CA . ILE A 1 163 ? -4.555 -8.566 12.395 1.00 95.06 163 ILE A CA 1
ATOM 1355 C C . ILE A 1 163 ? -4.396 -10.012 11.887 1.00 95.06 163 ILE A C 1
ATOM 1357 O O . ILE A 1 163 ? -3.640 -10.246 10.947 1.00 95.06 163 ILE A O 1
ATOM 1361 N N . PHE A 1 164 ? -5.150 -10.955 12.466 1.00 95.06 164 PHE A N 1
ATOM 1362 C CA . PHE A 1 164 ? -5.185 -12.365 12.063 1.00 95.06 164 PHE A CA 1
ATOM 1363 C C . PHE A 1 164 ? -6.376 -12.734 11.162 1.00 95.06 164 PHE A C 1
ATOM 1365 O O . PHE A 1 164 ? -6.439 -13.867 10.685 1.00 95.06 164 PHE A O 1
ATOM 1372 N N . ASP A 1 165 ? -7.295 -11.804 10.869 1.00 96.88 165 ASP A N 1
ATOM 1373 C CA . ASP A 1 165 ? -8.301 -12.021 9.824 1.00 96.88 165 ASP A CA 1
ATOM 1374 C C . ASP A 1 165 ? -7.579 -12.216 8.480 1.00 96.88 165 ASP A C 1
ATOM 1376 O O . ASP A 1 165 ? -6.715 -11.417 8.117 1.00 96.88 165 ASP A O 1
ATOM 1380 N N . SER A 1 166 ? -7.951 -13.235 7.697 1.00 97.12 166 SER A N 1
ATOM 1381 C CA . SER A 1 166 ? -7.186 -13.658 6.510 1.00 97.12 166 SER A CA 1
ATOM 1382 C C . SER A 1 166 ? -6.893 -12.524 5.522 1.00 97.12 166 SER A C 1
ATOM 1384 O O . SER A 1 166 ? -5.761 -12.372 5.070 1.00 97.12 166 SER A O 1
ATOM 1386 N N . ALA A 1 167 ? -7.890 -11.686 5.224 1.00 96.25 167 ALA A N 1
ATOM 1387 C CA . ALA A 1 167 ? -7.719 -10.551 4.320 1.00 96.25 167 ALA A CA 1
ATOM 1388 C C . ALA A 1 167 ? -6.722 -9.521 4.878 1.00 96.25 167 ALA A C 1
ATOM 1390 O O . ALA A 1 167 ? -5.828 -9.069 4.165 1.00 96.25 167 ALA A O 1
ATOM 1391 N N . VAL A 1 168 ? -6.831 -9.163 6.160 1.00 97.31 168 VAL A N 1
ATOM 1392 C CA . VAL A 1 168 ? -5.919 -8.205 6.806 1.00 97.31 168 VAL A CA 1
ATOM 1393 C C . VAL A 1 168 ? -4.514 -8.789 6.883 1.00 97.31 168 VAL A C 1
ATOM 1395 O O . VAL A 1 168 ? -3.557 -8.093 6.557 1.00 97.31 168 VAL A O 1
ATOM 1398 N N . PHE A 1 169 ? -4.391 -10.074 7.213 1.00 97.69 169 PHE A N 1
ATOM 1399 C CA . PHE A 1 169 ? -3.115 -10.772 7.284 1.00 97.69 169 PHE A CA 1
ATOM 1400 C C . PHE A 1 169 ? -2.386 -10.791 5.931 1.00 97.69 169 PHE A C 1
ATOM 1402 O O . PHE A 1 169 ? -1.186 -10.528 5.880 1.00 97.69 169 PHE A O 1
ATOM 1409 N N . CYS A 1 170 ? -3.097 -10.980 4.810 1.00 98.38 170 CYS A N 1
ATOM 1410 C CA . CYS A 1 170 ? -2.513 -10.782 3.476 1.00 98.38 170 CYS A CA 1
ATOM 1411 C C . CYS A 1 170 ? -1.952 -9.361 3.292 1.00 98.38 170 CYS A C 1
ATOM 1413 O O . CYS A 1 170 ? -0.866 -9.197 2.736 1.00 98.38 170 CYS A O 1
ATOM 1415 N N . GLY A 1 171 ? -2.655 -8.342 3.794 1.00 97.69 171 GLY A N 1
ATOM 1416 C CA . GLY A 1 171 ? -2.187 -6.953 3.801 1.00 97.69 171 GLY A CA 1
ATOM 1417 C C . GLY A 1 171 ? -0.944 -6.737 4.668 1.00 97.69 171 GLY A C 1
ATOM 1418 O O . GLY A 1 171 ? -0.047 -5.999 4.269 1.00 97.69 171 GLY A O 1
ATOM 1419 N N . VAL A 1 172 ? -0.848 -7.427 5.808 1.00 97.94 172 VAL A N 1
ATOM 1420 C CA . VAL A 1 172 ? 0.343 -7.427 6.676 1.00 97.94 172 VAL A CA 1
ATOM 1421 C C . VAL A 1 172 ? 1.540 -8.054 5.962 1.00 97.94 172 VAL A C 1
ATOM 1423 O O . VAL A 1 172 ? 2.621 -7.474 5.938 1.00 97.94 172 VAL A O 1
ATOM 1426 N N . LEU A 1 173 ? 1.372 -9.211 5.319 1.00 98.25 173 LEU A N 1
ATOM 1427 C CA . LEU A 1 173 ? 2.456 -9.828 4.546 1.00 98.25 173 LEU A CA 1
ATOM 1428 C C . LEU A 1 173 ? 2.899 -8.936 3.375 1.00 98.25 173 LEU A C 1
ATOM 1430 O O . LEU A 1 173 ? 4.096 -8.785 3.123 1.00 98.25 173 LEU A O 1
ATOM 1434 N N . ALA A 1 174 ? 1.947 -8.297 2.689 1.00 97.88 174 ALA A N 1
ATOM 1435 C CA . ALA A 1 174 ? 2.240 -7.351 1.617 1.00 97.88 174 ALA A CA 1
ATOM 1436 C C . ALA A 1 174 ? 3.006 -6.119 2.131 1.00 97.88 174 ALA A C 1
ATOM 1438 O O . ALA A 1 174 ? 3.968 -5.682 1.492 1.00 97.88 174 ALA A O 1
ATOM 1439 N N . SER A 1 175 ? 2.623 -5.568 3.289 1.00 97.81 175 SER A N 1
ATOM 1440 C CA . SER A 1 175 ? 3.301 -4.408 3.874 1.00 97.81 175 SER A CA 1
ATOM 1441 C C . SER A 1 175 ? 4.726 -4.733 4.314 1.00 97.81 175 SER A C 1
ATOM 1443 O O . SER A 1 175 ? 5.626 -3.935 4.051 1.00 97.81 175 SER A O 1
ATOM 1445 N N . LEU A 1 176 ? 4.968 -5.926 4.871 1.00 97.81 176 LEU A N 1
ATOM 1446 C CA . LEU A 1 176 ? 6.321 -6.416 5.156 1.00 97.81 176 LEU A CA 1
ATOM 1447 C C . LEU A 1 176 ? 7.186 -6.453 3.887 1.00 97.81 176 LEU A C 1
ATOM 1449 O O . LEU A 1 176 ? 8.332 -6.001 3.908 1.00 97.81 176 LEU A O 1
ATOM 1453 N N . GLY A 1 177 ? 6.625 -6.902 2.760 1.00 97.25 177 GLY A N 1
ATOM 1454 C CA . GLY A 1 177 ? 7.297 -6.857 1.460 1.00 97.25 177 GLY A CA 1
ATOM 1455 C C . GLY A 1 177 ? 7.665 -5.433 1.025 1.00 97.25 177 GLY A C 1
ATOM 1456 O O . GLY A 1 177 ? 8.814 -5.163 0.666 1.00 97.25 177 GLY A O 1
ATOM 1457 N N . TYR A 1 178 ? 6.724 -4.489 1.110 1.00 96.62 178 TYR A N 1
ATOM 1458 C CA . TYR A 1 178 ? 6.993 -3.083 0.782 1.00 96.62 178 TYR A CA 1
ATOM 1459 C C . TYR A 1 178 ? 8.019 -2.432 1.718 1.00 96.62 178 TYR A C 1
ATOM 1461 O O . TYR A 1 178 ? 8.863 -1.671 1.243 1.00 96.62 178 TYR A O 1
ATOM 1469 N N . HIS A 1 179 ? 8.009 -2.748 3.017 1.00 96.50 179 HIS A N 1
ATOM 1470 C CA . HIS A 1 179 ? 9.059 -2.325 3.949 1.00 96.50 179 HIS A CA 1
ATOM 1471 C C . HIS A 1 179 ? 10.427 -2.910 3.569 1.00 96.50 179 HIS A C 1
ATOM 1473 O O . HIS A 1 179 ? 11.436 -2.202 3.636 1.00 96.50 179 HIS A O 1
ATOM 1479 N N . GLY A 1 180 ? 10.465 -4.164 3.108 1.00 94.25 180 GLY A N 1
ATOM 1480 C CA . GLY A 1 180 ? 11.668 -4.809 2.581 1.00 94.25 180 GLY A CA 1
ATOM 1481 C C . GLY A 1 180 ? 12.240 -4.084 1.359 1.00 94.25 180 GLY A C 1
ATOM 1482 O O . GLY A 1 180 ? 13.429 -3.751 1.341 1.00 94.25 180 GLY A O 1
ATOM 1483 N N . ILE A 1 181 ? 11.402 -3.756 0.364 1.00 92.94 181 ILE A N 1
ATOM 1484 C CA . ILE A 1 181 ? 11.834 -2.935 -0.783 1.00 92.94 181 ILE A CA 1
ATOM 1485 C C . ILE A 1 181 ? 12.310 -1.566 -0.304 1.00 92.94 181 ILE A C 1
ATOM 1487 O O . ILE A 1 181 ? 13.389 -1.134 -0.696 1.00 92.94 181 ILE A O 1
ATOM 1491 N N . ALA A 1 182 ? 11.530 -0.871 0.526 1.00 92.31 182 ALA A N 1
ATOM 1492 C CA . ALA A 1 182 ? 11.874 0.479 0.960 1.00 92.31 182 ALA A CA 1
ATOM 1493 C C . ALA A 1 182 ? 13.234 0.510 1.664 1.00 92.31 182 ALA A C 1
ATOM 1495 O O . ALA A 1 182 ? 14.058 1.365 1.346 1.00 92.31 182 ALA A O 1
ATOM 1496 N N . THR A 1 183 ? 13.489 -0.460 2.546 1.00 91.19 183 THR A N 1
ATOM 1497 C CA . THR A 1 183 ? 14.767 -0.627 3.250 1.00 91.19 183 THR A CA 1
ATOM 1498 C C . THR A 1 183 ? 15.907 -0.905 2.275 1.00 91.19 183 THR A C 1
ATOM 1500 O O . THR A 1 183 ? 16.908 -0.193 2.281 1.00 91.19 183 THR A O 1
ATOM 1503 N N . THR A 1 184 ? 15.751 -1.889 1.386 1.00 89.75 184 THR A N 1
ATOM 1504 C CA . THR A 1 184 ? 16.811 -2.278 0.437 1.00 89.75 184 THR A CA 1
ATOM 1505 C C . THR A 1 184 ? 17.046 -1.249 -0.675 1.00 89.75 184 THR A C 1
ATOM 1507 O O . THR A 1 184 ? 18.128 -1.209 -1.255 1.00 89.75 184 THR A O 1
ATOM 1510 N N . ALA A 1 185 ? 16.077 -0.371 -0.949 1.00 85.38 185 ALA A N 1
ATOM 1511 C CA . ALA A 1 185 ? 16.185 0.718 -1.919 1.00 85.38 185 ALA A CA 1
ATOM 1512 C C . ALA A 1 185 ? 16.812 2.005 -1.342 1.00 85.38 185 ALA A C 1
ATOM 1514 O O . ALA A 1 185 ? 17.089 2.950 -2.096 1.00 85.38 185 ALA A O 1
ATOM 1515 N N . MET A 1 186 ? 17.024 2.089 -0.021 1.00 81.88 186 MET A N 1
ATOM 1516 C CA . MET A 1 186 ? 17.646 3.259 0.603 1.00 81.88 186 MET A CA 1
ATOM 1517 C C . MET A 1 186 ? 19.078 3.463 0.103 1.00 81.88 186 MET A C 1
ATOM 1519 O O . MET A 1 186 ? 19.841 2.527 -0.105 1.00 81.88 186 MET A O 1
ATOM 1523 N N . ARG A 1 187 ? 19.494 4.727 -0.032 1.00 69.75 187 ARG A N 1
ATOM 1524 C CA . ARG A 1 187 ? 20.849 5.071 -0.493 1.00 69.75 187 ARG A CA 1
ATOM 1525 C C . ARG A 1 187 ? 21.945 4.532 0.439 1.00 69.75 187 ARG A C 1
ATOM 1527 O O . ARG A 1 187 ? 22.995 4.162 -0.064 1.00 69.75 187 ARG A O 1
ATOM 1534 N N . LYS A 1 188 ? 21.682 4.442 1.749 1.00 59.94 188 LYS A N 1
ATOM 1535 C CA . LYS A 1 188 ? 22.578 3.798 2.729 1.00 59.94 188 LYS A CA 1
ATOM 1536 C C . LYS A 1 188 ? 22.606 2.271 2.597 1.00 59.94 188 LYS A C 1
ATOM 1538 O O . LYS A 1 188 ? 23.634 1.659 2.829 1.00 59.94 188 LYS A O 1
ATOM 1543 N N . ALA A 1 189 ? 21.521 1.656 2.121 1.00 59.72 189 ALA A N 1
ATOM 1544 C CA . ALA A 1 189 ? 21.498 0.225 1.833 1.00 59.72 189 ALA A CA 1
ATOM 1545 C C . ALA A 1 189 ? 22.344 -0.157 0.598 1.00 59.72 189 ALA A C 1
ATOM 1547 O O . ALA A 1 189 ? 22.492 -1.335 0.306 1.00 59.72 189 ALA A O 1
ATOM 1548 N N . ARG A 1 190 ? 22.946 0.813 -0.109 1.00 57.50 190 ARG A N 1
ATOM 1549 C CA . ARG A 1 190 ? 23.881 0.569 -1.223 1.00 57.50 190 ARG A CA 1
ATOM 1550 C C . ARG A 1 190 ? 25.264 0.084 -0.781 1.00 57.50 190 ARG A C 1
ATOM 1552 O O . ARG A 1 190 ? 26.065 -0.265 -1.638 1.00 57.50 190 ARG A O 1
ATOM 1559 N N . GLU A 1 191 ? 25.536 0.064 0.522 1.00 67.25 191 GLU A N 1
ATOM 1560 C CA . GLU A 1 191 ? 26.686 -0.648 1.098 1.00 67.25 191 GLU A CA 1
ATOM 1561 C C . GLU A 1 191 ? 26.467 -2.173 1.096 1.00 67.25 191 GLU A C 1
ATOM 1563 O O . GLU A 1 191 ? 27.422 -2.942 1.162 1.00 67.25 191 GLU A O 1
ATOM 1568 N N . TYR A 1 192 ? 25.213 -2.623 0.967 1.00 68.25 192 TYR A N 1
ATOM 1569 C CA . TYR A 1 192 ? 24.867 -4.032 0.814 1.00 68.25 192 TYR A CA 1
ATOM 1570 C C . TYR A 1 192 ? 24.960 -4.467 -0.651 1.00 68.25 192 TYR A C 1
ATOM 1572 O O . TYR A 1 192 ? 24.812 -3.649 -1.566 1.00 68.25 192 TYR A O 1
ATOM 1580 N N . PRO A 1 193 ? 25.154 -5.774 -0.911 1.00 80.94 193 PRO A N 1
ATOM 1581 C CA . PRO A 1 193 ? 25.170 -6.285 -2.270 1.00 80.94 193 PRO A CA 1
ATOM 1582 C C . PRO A 1 193 ? 23.848 -5.957 -2.960 1.00 80.94 193 PRO A C 1
ATOM 1584 O O . PRO A 1 193 ? 22.778 -6.351 -2.494 1.00 80.94 193 PRO A O 1
ATOM 1587 N N . TYR A 1 194 ? 23.924 -5.315 -4.125 1.00 83.44 194 TYR A N 1
ATOM 1588 C CA . TYR A 1 194 ? 22.757 -5.027 -4.968 1.00 83.44 194 TYR A CA 1
ATOM 1589 C C . TYR A 1 194 ? 21.881 -6.270 -5.183 1.00 83.44 194 TYR A C 1
ATOM 1591 O O . TYR A 1 194 ? 20.662 -6.160 -5.287 1.00 83.44 194 TYR A O 1
ATOM 1599 N N . ARG A 1 195 ? 22.476 -7.473 -5.199 1.00 87.62 195 ARG A N 1
ATOM 1600 C CA . ARG A 1 195 ? 21.752 -8.749 -5.286 1.00 87.62 195 ARG A CA 1
ATOM 1601 C C . ARG A 1 195 ? 20.613 -8.860 -4.262 1.00 87.62 195 ARG A C 1
ATOM 1603 O O . ARG A 1 195 ? 19.560 -9.386 -4.609 1.00 87.62 195 ARG A O 1
ATOM 1610 N N . LEU A 1 196 ? 20.793 -8.347 -3.043 1.00 88.75 196 LEU A N 1
ATOM 1611 C CA . LEU A 1 196 ? 19.752 -8.338 -2.013 1.00 88.75 196 LEU A CA 1
ATOM 1612 C C . LEU A 1 196 ? 18.568 -7.450 -2.412 1.00 88.75 196 LEU A C 1
ATOM 1614 O O . LEU A 1 196 ? 17.424 -7.896 -2.342 1.00 88.75 196 LEU A O 1
ATOM 1618 N N . PHE A 1 197 ? 18.837 -6.222 -2.866 1.00 89.19 197 PHE A N 1
ATOM 1619 C CA . PHE A 1 197 ? 17.808 -5.331 -3.405 1.00 89.19 197 PHE A CA 1
ATOM 1620 C C . PHE A 1 197 ? 17.068 -5.991 -4.568 1.00 89.19 197 PHE A C 1
ATOM 1622 O O . PHE A 1 197 ? 15.843 -6.043 -4.562 1.00 89.19 197 PHE A O 1
ATOM 1629 N N . PHE A 1 198 ? 17.801 -6.557 -5.527 1.00 88.44 198 PHE A N 1
ATOM 1630 C CA . PHE A 1 198 ? 17.212 -7.180 -6.707 1.00 88.44 198 PHE A CA 1
ATOM 1631 C C . PHE A 1 198 ? 16.296 -8.359 -6.361 1.00 88.44 198 PHE A C 1
ATOM 1633 O O . PHE A 1 198 ? 15.158 -8.402 -6.822 1.00 88.44 198 PHE A O 1
ATOM 1640 N N . ILE A 1 199 ? 16.763 -9.295 -5.525 1.00 91.88 199 ILE A N 1
ATOM 1641 C CA . ILE A 1 199 ? 15.966 -10.459 -5.110 1.00 91.88 199 ILE A CA 1
ATOM 1642 C C . ILE A 1 199 ? 14.728 -10.004 -4.335 1.00 91.88 199 ILE A C 1
ATOM 1644 O O . ILE A 1 199 ? 13.629 -10.475 -4.620 1.00 91.88 199 ILE A O 1
ATOM 1648 N N . THR A 1 200 ? 14.890 -9.062 -3.401 1.00 92.94 200 THR A N 1
ATOM 1649 C CA . THR A 1 200 ? 13.778 -8.531 -2.599 1.00 92.94 200 THR A CA 1
ATOM 1650 C C . THR A 1 200 ? 12.750 -7.848 -3.492 1.00 92.94 200 THR A C 1
ATOM 1652 O O . THR A 1 200 ? 11.562 -8.146 -3.410 1.00 92.94 200 THR A O 1
ATOM 1655 N N . HIS A 1 201 ? 13.198 -6.974 -4.393 1.00 92.31 201 HIS A N 1
ATOM 1656 C CA . HIS A 1 201 ? 12.323 -6.270 -5.319 1.00 92.31 201 HIS A CA 1
ATOM 1657 C C . HIS A 1 201 ? 11.582 -7.242 -6.238 1.00 92.31 201 HIS A C 1
ATOM 1659 O O . HIS A 1 201 ? 10.377 -7.086 -6.432 1.00 92.31 201 HIS A O 1
ATOM 1665 N N . LEU A 1 202 ? 12.268 -8.236 -6.805 1.00 91.50 202 LEU A N 1
ATOM 1666 C CA . LEU A 1 202 ? 11.637 -9.206 -7.696 1.00 91.50 202 LEU A CA 1
ATOM 1667 C C . LEU A 1 202 ? 10.611 -10.065 -6.950 1.00 91.50 202 LEU A C 1
ATOM 1669 O O . LEU A 1 202 ? 9.493 -10.225 -7.431 1.00 91.50 202 LEU A O 1
ATOM 1673 N N . ALA A 1 203 ? 10.961 -10.573 -5.766 1.00 94.56 203 ALA A N 1
ATOM 1674 C CA . ALA A 1 203 ? 10.046 -11.362 -4.950 1.00 94.56 203 ALA A CA 1
ATOM 1675 C C . ALA A 1 203 ? 8.788 -10.556 -4.597 1.00 94.56 203 ALA A C 1
ATOM 1677 O O . ALA A 1 203 ? 7.672 -11.010 -4.826 1.00 94.56 203 ALA A O 1
ATOM 1678 N N . VAL A 1 204 ? 8.954 -9.328 -4.109 1.00 94.88 204 VAL A N 1
ATOM 1679 C CA . VAL A 1 204 ? 7.828 -8.467 -3.726 1.00 94.88 204 VAL A CA 1
ATOM 1680 C C . VAL A 1 204 ? 6.998 -8.058 -4.947 1.00 94.88 204 VAL A C 1
ATOM 1682 O O . VAL A 1 204 ? 5.774 -8.045 -4.860 1.00 94.88 204 VAL A O 1
ATOM 1685 N N . ALA A 1 205 ? 7.613 -7.807 -6.107 1.00 92.50 205 ALA A N 1
ATOM 1686 C CA . ALA A 1 205 ? 6.866 -7.587 -7.345 1.00 92.50 205 ALA A CA 1
ATOM 1687 C C . ALA A 1 205 ? 6.017 -8.815 -7.730 1.00 92.50 205 ALA A C 1
ATOM 1689 O O . ALA A 1 205 ? 4.880 -8.672 -8.145 1.00 92.50 205 ALA A O 1
ATOM 1690 N N . LEU A 1 206 ? 6.494 -10.042 -7.538 1.00 91.38 206 LEU A N 1
ATOM 1691 C CA . LEU A 1 206 ? 5.706 -11.226 -7.902 1.00 91.38 206 LEU A CA 1
ATOM 1692 C C . LEU A 1 206 ? 4.624 -11.576 -6.867 1.00 91.38 206 LEU A C 1
ATOM 1694 O O . LEU A 1 206 ? 3.498 -11.905 -7.237 1.00 91.38 206 LEU A O 1
ATOM 1698 N N . PHE A 1 207 ? 4.942 -11.501 -5.573 1.00 94.94 207 PHE A N 1
ATOM 1699 C CA . PHE A 1 207 ? 4.052 -11.980 -4.511 1.00 94.94 207 PHE A CA 1
ATOM 1700 C C . PHE A 1 207 ? 3.028 -10.946 -4.050 1.00 94.94 207 PHE A C 1
ATOM 1702 O O . PHE A 1 207 ? 1.889 -11.302 -3.740 1.00 94.94 207 PHE A O 1
ATOM 1709 N N . THR A 1 208 ? 3.386 -9.664 -4.009 1.00 94.81 208 THR A N 1
ATOM 1710 C CA . THR A 1 208 ? 2.488 -8.636 -3.477 1.00 94.81 208 THR A CA 1
ATOM 1711 C C . THR A 1 208 ? 1.193 -8.476 -4.275 1.00 94.81 208 THR A C 1
ATOM 1713 O O . THR A 1 208 ? 0.151 -8.357 -3.635 1.00 94.81 208 THR A O 1
ATOM 1716 N N . PRO A 1 209 ? 1.171 -8.540 -5.621 1.00 94.06 209 PRO A N 1
ATOM 1717 C CA . PRO A 1 209 ? -0.087 -8.535 -6.366 1.00 94.06 209 PRO A CA 1
ATOM 1718 C C . PRO A 1 209 ? -1.043 -9.660 -5.948 1.00 94.06 209 PRO A C 1
ATOM 1720 O O . PRO A 1 209 ? -2.239 -9.422 -5.789 1.00 94.06 209 PRO A O 1
ATOM 1723 N N . VAL A 1 210 ? -0.515 -10.863 -5.692 1.00 95.94 210 VAL A N 1
ATOM 1724 C CA . VAL A 1 210 ? -1.304 -12.011 -5.216 1.00 95.94 210 VAL A CA 1
ATOM 1725 C C . VAL A 1 210 ? -1.864 -11.739 -3.820 1.00 95.94 210 VAL A C 1
ATOM 1727 O O . VAL A 1 210 ? -3.058 -11.912 -3.587 1.00 95.94 210 VAL A O 1
ATOM 1730 N N . LEU A 1 211 ? -1.033 -11.250 -2.896 1.00 97.88 211 LEU A N 1
ATOM 1731 C CA . LEU A 1 211 ? -1.474 -10.893 -1.544 1.00 97.88 211 LEU A CA 1
ATOM 1732 C C . LEU A 1 211 ? -2.536 -9.784 -1.564 1.00 97.88 211 LEU A C 1
ATOM 1734 O O . LEU A 1 211 ? -3.546 -9.884 -0.871 1.00 97.88 211 LEU A O 1
ATOM 1738 N N . LEU A 1 212 ? -2.354 -8.753 -2.393 1.00 97.50 212 LEU A N 1
ATOM 1739 C CA . LEU A 1 212 ? -3.293 -7.638 -2.519 1.00 97.50 212 LEU A CA 1
ATOM 1740 C C . LEU A 1 212 ? -4.636 -8.060 -3.127 1.00 97.50 212 LEU A C 1
ATOM 1742 O O . LEU A 1 212 ? -5.675 -7.535 -2.723 1.00 97.50 212 LEU A O 1
ATOM 1746 N N . PHE A 1 213 ? -4.638 -9.039 -4.037 1.00 97.19 213 PHE A N 1
ATOM 1747 C CA . PHE A 1 213 ? -5.861 -9.615 -4.603 1.00 97.19 213 PHE A CA 1
ATOM 1748 C C . PHE A 1 213 ? -6.770 -10.235 -3.526 1.00 97.19 213 PHE A C 1
ATOM 1750 O O . PHE A 1 213 ? -7.999 -10.082 -3.574 1.00 97.19 213 PHE A O 1
ATOM 1757 N N . PHE A 1 214 ? -6.164 -10.914 -2.545 1.00 97.50 214 PHE A N 1
ATOM 1758 C CA . PHE A 1 214 ? -6.868 -11.506 -1.403 1.00 97.50 214 PHE A CA 1
ATOM 1759 C C . PHE A 1 214 ? -7.105 -10.516 -0.257 1.00 97.50 214 PHE A C 1
ATOM 1761 O O . PHE A 1 214 ? -8.050 -10.692 0.510 1.00 97.50 214 PHE A O 1
ATOM 1768 N N . HIS A 1 215 ? -6.303 -9.456 -0.161 1.00 97.50 215 HIS A N 1
ATOM 1769 C CA . HIS A 1 215 ? -6.468 -8.412 0.847 1.00 97.50 215 HIS A CA 1
ATOM 1770 C C . HIS A 1 215 ? -7.722 -7.555 0.619 1.00 97.50 215 HIS A C 1
ATOM 1772 O O . HIS A 1 215 ? -8.463 -7.288 1.565 1.00 97.50 215 HIS A O 1
ATOM 1778 N N . ALA A 1 216 ? -7.977 -7.117 -0.622 1.00 96.25 216 ALA A N 1
ATOM 1779 C CA . ALA A 1 216 ? -9.076 -6.198 -0.914 1.00 96.25 216 ALA A CA 1
ATOM 1780 C C . ALA A 1 216 ? -9.718 -6.445 -2.285 1.00 96.25 216 ALA A C 1
ATOM 1782 O O . ALA A 1 216 ? -9.047 -6.520 -3.311 1.00 96.25 216 ALA A O 1
ATOM 1783 N N . SER A 1 217 ? -11.052 -6.476 -2.335 1.00 95.31 217 SER A N 1
ATOM 1784 C CA . SER A 1 217 ? -11.790 -6.592 -3.600 1.00 95.31 217 SER A CA 1
ATOM 1785 C C . SER A 1 217 ? -11.581 -5.384 -4.517 1.00 95.31 217 SER A C 1
ATOM 1787 O O . SER A 1 217 ? -11.435 -5.558 -5.725 1.00 95.31 217 SER A O 1
ATOM 1789 N N . SER A 1 218 ? -11.486 -4.177 -3.950 1.00 93.31 218 SER A N 1
ATOM 1790 C CA . SER A 1 218 ? -11.212 -2.937 -4.688 1.00 93.31 218 SER A CA 1
ATOM 1791 C C . SER A 1 218 ? -9.831 -2.909 -5.353 1.00 93.31 218 SER A C 1
ATOM 1793 O O . SER A 1 218 ? -9.627 -2.135 -6.283 1.00 93.31 218 SER A O 1
ATOM 1795 N N . ALA A 1 219 ? -8.892 -3.753 -4.913 1.00 94.69 219 ALA A N 1
ATOM 1796 C CA . ALA A 1 219 ? -7.563 -3.864 -5.507 1.00 94.69 219 ALA A CA 1
ATOM 1797 C C . ALA A 1 219 ? -7.558 -4.679 -6.808 1.00 94.69 219 ALA A C 1
ATOM 1799 O O . ALA A 1 219 ? -6.713 -4.456 -7.672 1.00 94.69 219 ALA A O 1
ATOM 1800 N N . ARG A 1 220 ? -8.491 -5.628 -6.958 1.00 96.50 220 ARG A N 1
ATOM 1801 C CA . ARG A 1 220 ? -8.419 -6.696 -7.970 1.00 96.50 220 ARG A CA 1
ATOM 1802 C C . ARG A 1 220 ? -8.329 -6.179 -9.400 1.00 96.50 220 ARG A C 1
ATOM 1804 O O . ARG A 1 220 ? -7.584 -6.747 -10.188 1.00 96.50 220 ARG A O 1
ATOM 1811 N N . PHE A 1 221 ? -9.055 -5.107 -9.707 1.00 96.88 221 PHE A N 1
ATOM 1812 C CA . PHE A 1 221 ? -9.035 -4.488 -11.030 1.00 96.88 221 PHE A CA 1
ATOM 1813 C C . PHE A 1 221 ? -7.626 -3.992 -11.398 1.00 96.88 221 PHE A C 1
ATOM 1815 O O . PHE A 1 221 ? -7.060 -4.424 -12.396 1.00 96.88 221 PHE A O 1
ATOM 1822 N N . TYR A 1 222 ? -7.004 -3.195 -10.529 1.00 96.75 222 TYR A N 1
ATOM 1823 C CA . TYR A 1 222 ? -5.647 -2.678 -10.739 1.00 96.75 222 TYR A CA 1
ATOM 1824 C C . TYR A 1 222 ? -4.580 -3.778 -10.717 1.00 96.75 222 TYR A C 1
ATOM 1826 O O . TYR A 1 222 ? -3.582 -3.709 -11.431 1.00 96.75 222 TYR A O 1
ATOM 1834 N N . ILE A 1 223 ? -4.782 -4.822 -9.908 1.00 96.00 223 ILE A N 1
ATOM 1835 C CA . ILE A 1 223 ? -3.909 -5.998 -9.924 1.00 96.00 223 ILE A CA 1
ATOM 1836 C C . ILE A 1 223 ? -3.983 -6.713 -11.278 1.00 96.00 223 ILE A C 1
ATOM 1838 O O . ILE A 1 223 ? -2.942 -7.089 -11.815 1.00 96.00 223 ILE A O 1
ATOM 1842 N N . ALA A 1 224 ? -5.178 -6.859 -11.857 1.00 94.94 224 ALA A N 1
ATOM 1843 C CA . ALA A 1 224 ? -5.342 -7.446 -13.183 1.00 94.94 224 ALA A CA 1
ATOM 1844 C C . ALA A 1 224 ? -4.639 -6.610 -14.266 1.00 94.94 224 ALA A C 1
ATOM 1846 O O . ALA A 1 224 ? -3.930 -7.175 -15.098 1.00 94.94 224 ALA A O 1
ATOM 1847 N N . GLU A 1 225 ? -4.754 -5.279 -14.218 1.00 94.88 225 GLU A N 1
ATOM 1848 C CA . GLU A 1 225 ? -4.027 -4.380 -15.126 1.00 94.88 225 GLU A CA 1
ATOM 1849 C C . GLU A 1 225 ? -2.503 -4.531 -14.989 1.00 94.88 225 GLU A C 1
ATOM 1851 O O . GLU A 1 225 ? -1.801 -4.688 -15.989 1.00 94.88 225 GLU A O 1
ATOM 1856 N N . ALA A 1 226 ? -1.977 -4.549 -13.760 1.00 92.62 226 ALA A N 1
ATOM 1857 C CA . ALA A 1 226 ? -0.546 -4.734 -13.516 1.00 92.62 226 ALA A CA 1
ATOM 1858 C C . ALA A 1 226 ? -0.038 -6.094 -14.034 1.00 92.62 226 ALA A C 1
ATOM 1860 O O . ALA A 1 226 ? 1.023 -6.158 -14.662 1.00 92.62 226 ALA A O 1
ATOM 1861 N N . PHE A 1 227 ? -0.806 -7.172 -13.833 1.00 89.88 227 PHE A N 1
ATOM 1862 C CA . PHE A 1 227 ? -0.481 -8.490 -14.386 1.00 89.88 227 PHE A CA 1
ATOM 1863 C C . PHE A 1 227 ? -0.517 -8.505 -15.913 1.00 89.88 227 PHE A C 1
ATOM 1865 O O . PHE A 1 227 ? 0.390 -9.068 -16.524 1.00 89.88 227 PHE A O 1
ATOM 1872 N N . ALA A 1 228 ? -1.515 -7.874 -16.534 1.00 91.19 228 ALA A N 1
ATOM 1873 C CA . ALA A 1 228 ? -1.606 -7.784 -17.987 1.00 91.19 228 ALA A CA 1
ATOM 1874 C C . ALA A 1 228 ? -0.374 -7.078 -18.579 1.00 91.19 228 ALA A C 1
ATOM 1876 O O . ALA A 1 228 ? 0.247 -7.598 -19.507 1.00 91.19 228 ALA A O 1
ATOM 1877 N N . ILE A 1 229 ? 0.035 -5.950 -17.988 1.00 89.88 229 ILE A N 1
ATOM 1878 C CA . ILE A 1 229 ? 1.241 -5.204 -18.380 1.00 89.88 229 ILE A CA 1
ATOM 1879 C C . ILE A 1 229 ? 2.496 -6.078 -18.241 1.00 89.88 229 ILE A C 1
ATOM 1881 O O . ILE A 1 229 ? 3.326 -6.129 -19.150 1.00 89.88 229 ILE A O 1
ATOM 1885 N N . PHE A 1 230 ? 2.630 -6.795 -17.123 1.00 85.81 230 PHE A N 1
ATOM 1886 C CA . PHE A 1 230 ? 3.775 -7.671 -16.874 1.00 85.81 230 PHE A CA 1
ATOM 1887 C C . PHE A 1 230 ? 3.854 -8.846 -17.862 1.00 85.81 230 PHE A C 1
ATOM 1889 O O . PHE A 1 230 ? 4.920 -9.114 -18.419 1.00 85.81 230 PHE A O 1
ATOM 1896 N N . ILE A 1 231 ? 2.734 -9.535 -18.105 1.00 86.69 231 ILE A N 1
ATOM 1897 C CA . ILE A 1 231 ? 2.660 -10.667 -19.040 1.00 86.69 231 ILE A CA 1
ATOM 1898 C C . ILE A 1 231 ? 2.973 -10.206 -20.464 1.00 86.69 231 ILE A C 1
ATOM 1900 O O . ILE A 1 231 ? 3.706 -10.893 -21.174 1.00 86.69 231 ILE A O 1
ATOM 1904 N N . LEU A 1 232 ? 2.469 -9.040 -20.871 1.00 86.94 232 LEU A N 1
ATOM 1905 C CA . LEU A 1 232 ? 2.736 -8.479 -22.191 1.00 86.94 232 LEU A CA 1
ATOM 1906 C C . LEU A 1 232 ? 4.235 -8.190 -22.396 1.00 86.94 232 LEU A C 1
ATOM 1908 O O . LEU A 1 232 ? 4.798 -8.579 -23.422 1.00 86.94 232 LEU A O 1
ATOM 1912 N N . ASP A 1 233 ? 4.907 -7.580 -21.411 1.00 84.56 233 ASP A N 1
ATOM 1913 C CA . ASP A 1 233 ? 6.363 -7.358 -21.464 1.00 84.56 233 ASP A CA 1
ATOM 1914 C C . ASP A 1 233 ? 7.138 -8.678 -21.530 1.00 84.56 233 ASP A C 1
ATOM 1916 O O . ASP A 1 233 ? 8.095 -8.802 -22.300 1.00 84.56 233 ASP A O 1
ATOM 1920 N N . LEU A 1 234 ? 6.711 -9.686 -20.764 1.00 82.75 234 LEU A N 1
ATOM 1921 C CA . LEU A 1 234 ? 7.328 -11.009 -20.794 1.00 82.75 234 LEU A CA 1
ATOM 1922 C C . LEU A 1 234 ? 7.160 -11.677 -22.164 1.00 82.75 234 LEU A C 1
ATOM 1924 O O . LEU A 1 234 ? 8.143 -12.172 -22.717 1.00 82.75 234 LEU A O 1
ATOM 1928 N N . ALA A 1 235 ? 5.952 -11.659 -22.729 1.00 85.44 235 ALA A N 1
ATOM 1929 C CA . ALA A 1 235 ? 5.657 -12.231 -24.039 1.00 85.44 235 ALA A CA 1
ATOM 1930 C C . ALA A 1 235 ? 6.527 -11.595 -25.131 1.00 85.44 235 ALA A C 1
ATOM 1932 O O . ALA A 1 235 ? 7.175 -12.307 -25.898 1.00 85.44 235 ALA A O 1
ATOM 1933 N N . VAL A 1 236 ? 6.642 -10.265 -25.147 1.00 83.38 236 VAL A N 1
ATOM 1934 C CA . VAL A 1 236 ? 7.480 -9.566 -26.130 1.00 83.38 236 VAL A CA 1
ATOM 1935 C C . VAL A 1 236 ? 8.962 -9.881 -25.953 1.00 83.38 236 VAL A C 1
ATOM 1937 O O . VAL A 1 236 ? 9.656 -10.125 -26.940 1.00 83.38 236 VAL A O 1
ATOM 1940 N N . ARG A 1 237 ? 9.465 -9.986 -24.718 1.00 80.69 237 ARG A N 1
ATOM 1941 C CA . ARG A 1 237 ? 10.845 -10.446 -24.492 1.00 80.69 237 ARG A CA 1
ATOM 1942 C C . ARG A 1 237 ? 11.074 -11.865 -24.997 1.00 80.69 237 ARG A C 1
ATOM 1944 O O . ARG A 1 237 ? 12.144 -12.134 -25.531 1.00 80.69 237 ARG A O 1
ATOM 1951 N N . LEU A 1 238 ? 10.112 -12.768 -24.818 1.00 82.31 238 LEU A N 1
ATOM 1952 C CA . LEU A 1 238 ? 10.215 -14.145 -25.305 1.00 82.31 238 LEU A CA 1
ATOM 1953 C C . LEU A 1 238 ? 10.207 -14.206 -26.836 1.00 82.31 238 LEU A C 1
ATOM 1955 O O . LEU A 1 238 ? 11.005 -14.946 -27.402 1.00 82.31 238 LEU A O 1
ATOM 1959 N N . VAL A 1 239 ? 9.387 -13.387 -27.500 1.00 82.75 239 VAL A N 1
ATOM 1960 C CA . VAL A 1 239 ? 9.324 -13.304 -28.970 1.00 82.75 239 VAL A CA 1
ATOM 1961 C C . VAL A 1 239 ? 10.568 -12.642 -29.570 1.00 82.75 239 VAL A C 1
ATOM 1963 O O . VAL A 1 239 ? 11.001 -13.038 -30.645 1.00 82.75 239 VAL A O 1
ATOM 1966 N N . MET A 1 240 ? 11.183 -11.671 -28.887 1.00 74.81 240 MET A N 1
ATOM 1967 C CA . MET A 1 240 ? 12.409 -11.011 -29.367 1.00 74.81 240 MET A CA 1
ATOM 1968 C C . MET A 1 240 ? 13.698 -11.800 -29.072 1.00 74.81 240 MET A C 1
ATOM 1970 O O . MET A 1 240 ? 14.737 -11.522 -29.668 1.00 74.81 240 MET A O 1
ATOM 1974 N N . ARG A 1 241 ? 13.661 -12.805 -28.183 1.00 63.69 241 ARG A N 1
ATOM 1975 C CA . ARG A 1 241 ? 14.825 -13.651 -27.840 1.00 63.69 241 ARG A CA 1
ATOM 1976 C C . ARG A 1 241 ? 15.455 -14.431 -29.013 1.00 63.69 241 ARG A C 1
ATOM 1978 O O . ARG A 1 241 ? 16.680 -14.536 -29.007 1.00 63.69 241 ARG A O 1
ATOM 1985 N N . PRO A 1 242 ? 14.716 -14.969 -30.003 1.00 55.91 242 PRO A N 1
ATOM 1986 C CA . PRO A 1 242 ? 15.300 -15.781 -31.074 1.00 55.91 242 PRO A CA 1
ATOM 1987 C C . PRO A 1 242 ? 16.143 -15.002 -32.097 1.00 55.91 242 PRO A C 1
ATOM 1989 O O . PRO 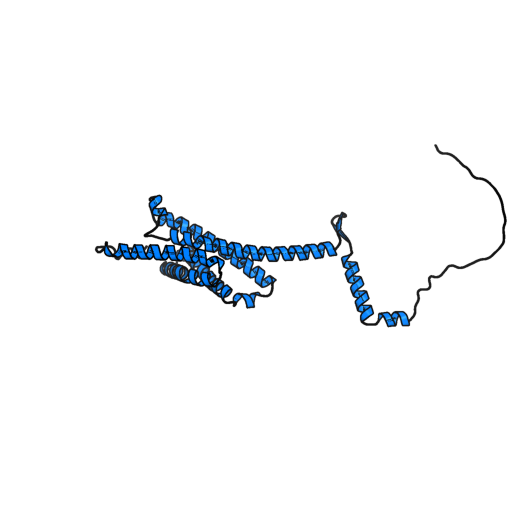A 1 242 ? 16.959 -15.613 -32.777 1.00 55.91 242 PRO A O 1
ATOM 1992 N N . TYR A 1 243 ? 16.005 -13.675 -32.203 1.00 48.88 243 TYR A N 1
ATOM 1993 C CA . TYR A 1 243 ? 16.679 -12.886 -33.251 1.00 48.88 243 TYR A CA 1
ATOM 1994 C C . TYR A 1 243 ? 18.093 -12.394 -32.891 1.00 48.88 243 TYR A C 1
ATOM 1996 O O . TYR A 1 243 ? 18.765 -11.800 -33.728 1.00 48.88 243 TYR A O 1
ATOM 2004 N N . SER A 1 244 ? 18.584 -12.648 -31.672 1.00 48.31 244 SER A N 1
ATOM 2005 C CA . SER A 1 244 ? 19.894 -12.164 -31.210 1.00 48.31 244 SER A CA 1
ATOM 2006 C C . SER A 1 244 ? 20.753 -13.291 -30.626 1.00 48.31 244 SER A C 1
ATOM 2008 O O . SER A 1 244 ? 21.023 -13.335 -29.424 1.00 48.31 244 SER A O 1
ATOM 2010 N N . THR A 1 245 ? 21.240 -14.194 -31.480 1.00 48.81 245 THR A N 1
ATOM 2011 C CA . THR A 1 245 ? 22.328 -15.129 -31.137 1.00 48.81 245 THR A CA 1
ATOM 2012 C C . THR A 1 245 ? 23.617 -14.799 -31.891 1.00 48.81 245 THR A C 1
ATOM 2014 O O . THR A 1 245 ? 24.034 -15.503 -32.800 1.00 48.81 245 THR A O 1
ATOM 2017 N N . ARG A 1 246 ? 24.304 -13.739 -31.448 1.00 44.75 246 ARG A N 1
ATOM 2018 C CA . ARG A 1 246 ? 25.764 -13.724 -31.237 1.00 44.75 246 ARG A CA 1
ATOM 2019 C C . ARG A 1 246 ? 26.095 -12.487 -30.392 1.00 44.75 246 ARG A C 1
ATOM 2021 O O . ARG A 1 246 ? 25.789 -11.374 -30.793 1.00 44.75 246 ARG A O 1
ATOM 2028 N N . THR A 1 247 ? 26.700 -12.686 -29.218 1.00 43.25 247 THR A N 1
ATOM 2029 C CA . THR A 1 247 ? 27.320 -11.620 -28.390 1.00 43.25 247 THR A CA 1
ATOM 2030 C C . THR A 1 247 ? 26.434 -10.839 -27.392 1.00 43.25 247 THR A C 1
ATOM 2032 O O . THR A 1 247 ? 26.731 -9.687 -27.099 1.00 43.25 247 THR A O 1
ATOM 2035 N N . TYR A 1 248 ? 25.395 -11.428 -26.777 1.00 43.28 248 TYR A N 1
ATOM 2036 C CA . TYR A 1 248 ? 24.608 -10.712 -25.740 1.00 43.28 248 TYR A CA 1
ATOM 2037 C C . TYR A 1 248 ? 24.209 -11.563 -24.516 1.00 43.28 248 TYR A C 1
ATOM 2039 O O . TYR A 1 248 ? 23.117 -11.440 -23.975 1.00 43.28 248 TYR A O 1
ATOM 2047 N N . VAL A 1 249 ? 25.101 -12.431 -24.024 1.00 40.25 249 VAL A N 1
ATOM 2048 C CA . VAL A 1 249 ? 24.865 -13.198 -22.773 1.00 40.25 249 VAL A CA 1
ATOM 2049 C C . VAL A 1 249 ? 25.112 -12.343 -21.511 1.00 40.25 249 VAL A C 1
ATOM 2051 O O . VAL A 1 249 ? 24.842 -12.776 -20.397 1.00 40.25 249 VAL A O 1
ATOM 2054 N N . ARG A 1 250 ? 25.575 -11.091 -21.645 1.00 37.00 250 ARG A N 1
ATOM 2055 C CA . ARG A 1 250 ? 26.037 -10.283 -20.499 1.00 37.00 250 ARG A CA 1
ATOM 2056 C C . ARG A 1 250 ? 25.051 -9.240 -19.959 1.00 37.00 250 ARG A C 1
ATOM 2058 O O . ARG A 1 250 ? 25.351 -8.607 -18.957 1.00 37.00 250 ARG A O 1
ATOM 2065 N N . THR A 1 251 ? 23.889 -9.059 -20.578 1.00 39.28 251 THR A N 1
ATOM 2066 C CA . THR A 1 251 ? 23.130 -7.793 -20.441 1.00 39.28 251 THR A CA 1
ATOM 2067 C C . THR A 1 251 ? 21.633 -7.973 -20.197 1.00 39.28 251 THR A C 1
ATOM 2069 O O . THR A 1 251 ? 20.893 -6.998 -20.096 1.00 39.28 251 THR A O 1
ATOM 2072 N N . VAL A 1 252 ? 21.165 -9.213 -20.029 1.00 45.44 252 VAL A N 1
ATOM 2073 C CA . VAL A 1 252 ? 19.768 -9.484 -19.639 1.00 45.44 252 VAL A CA 1
ATOM 2074 C C . VAL A 1 252 ? 19.568 -9.340 -18.121 1.00 45.44 252 VAL A C 1
ATOM 2076 O O . VAL A 1 252 ? 18.441 -9.140 -17.674 1.00 45.44 252 VAL A O 1
ATOM 2079 N N . PHE A 1 253 ? 20.654 -9.341 -17.336 1.00 34.62 253 PHE A N 1
ATOM 2080 C CA . PHE A 1 253 ? 20.594 -9.281 -15.872 1.00 34.62 253 PHE A CA 1
ATOM 2081 C C . PHE A 1 253 ? 21.479 -8.226 -15.182 1.00 34.62 253 PHE A C 1
ATOM 2083 O O . PHE A 1 253 ? 21.466 -8.237 -13.964 1.00 34.62 253 PHE A O 1
ATOM 2090 N N . TRP A 1 254 ? 22.213 -7.322 -15.854 1.00 38.50 254 TRP A N 1
ATOM 2091 C CA . TRP A 1 254 ? 23.084 -6.334 -15.162 1.00 38.50 254 TRP A CA 1
ATOM 2092 C C . TRP A 1 254 ? 23.417 -5.111 -16.055 1.00 38.50 254 TRP A C 1
ATOM 2094 O O . TRP A 1 254 ? 23.375 -5.298 -17.279 1.00 38.50 254 TRP A O 1
ATOM 2104 N N . PRO A 1 255 ? 23.727 -3.887 -15.543 1.00 36.75 255 PRO A N 1
ATOM 2105 C CA . PRO A 1 255 ? 24.105 -3.465 -14.181 1.00 36.75 255 PRO A CA 1
ATOM 2106 C C . PRO A 1 255 ? 22.996 -3.121 -13.185 1.00 36.75 255 PRO A C 1
ATOM 2108 O O . PRO A 1 255 ? 21.841 -2.883 -13.604 1.00 36.75 255 PRO A O 1
#

Radius of gyration: 39.48 Å; chains: 1; bounding box: 93×86×103 Å

Sequence (255 aa):
MDPINYNPFHGGTAIFGNHGLWTNCVVPNSPTVKAQLQRPSGRFASQWRKVVWWFSDDVYFLGLHWGQKDEWVLGTIWTAWLLVIDCFHLAKRFGAIAVSQLPIQYLLALKALNPIAWIFGSSHEYINRYHRVLGRIIYGLLWLHLIFYNAYFIMQGIWLKRIFDSAVFCGVLASLGYHGIATTAMRKAREYPYRLFFITHLAVALFTPVLLFFHASSARFYIAEAFAIFILDLAVRLVMRPYSTRTYVRTVFWP